Protein AF-A0A7J4J3K5-F1 (afdb_monomer_lite)

pLDDT: mean 77.43, std 16.3, range [29.08, 97.06]

Secondary structure (DSSP, 8-state):
-------PEEEEEEEE---TT-TT-EEEEEEEE-SSEEEEEEEEE-SS-EEEEEEEEEEETTTEEEEEEEEEETTEEEEEEEEEEE--TTSSEEEEEEEEEGGGTEEEEEEEEETT----HHHHHHHHHHHT-SS---TT--SSSTTTGGGG-SSEEEEEEEEE-SSEEEEEEEEEE-GGGSSEEEEEEEEEEEETTT-----EEEEEEEEE-TTSSEEEEEEEEEETTT--EEEEEEEEE----

Structure (mmCIF, N/CA/C/O backbone):
data_AF-A0A7J4J3K5-F1
#
_entry.id   AF-A0A7J4J3K5-F1
#
loop_
_atom_site.group_PDB
_atom_site.id
_atom_site.type_symbol
_atom_site.label_atom_id
_atom_site.label_alt_id
_atom_site.label_comp_id
_atom_site.label_asym_id
_atom_site.label_entity_id
_atom_site.label_seq_id
_atom_site.pdbx_PDB_ins_code
_atom_site.Cartn_x
_atom_site.Cartn_y
_atom_site.Cartn_z
_atom_site.occupancy
_atom_site.B_iso_or_equiv
_atom_site.auth_seq_id
_atom_site.auth_comp_id
_atom_site.auth_asym_id
_atom_site.auth_atom_id
_atom_site.pdbx_PDB_model_num
ATOM 1 N N . MET A 1 1 ? -8.394 -40.129 -6.971 1.00 42.75 1 MET A N 1
ATOM 2 C CA . MET A 1 1 ? -7.381 -39.218 -7.547 1.00 42.75 1 MET A CA 1
ATOM 3 C C . MET A 1 1 ? -8.152 -38.058 -8.153 1.00 42.75 1 MET A C 1
ATOM 5 O O . MET A 1 1 ? -9.118 -38.343 -8.847 1.00 42.75 1 MET A O 1
ATOM 9 N N . MET A 1 2 ? -7.836 -36.806 -7.817 1.00 41.97 2 MET A N 1
ATOM 10 C CA . MET A 1 2 ? -8.539 -35.639 -8.365 1.00 41.97 2 MET A CA 1
ATOM 11 C C . MET A 1 2 ? -7.637 -34.986 -9.408 1.00 41.97 2 MET A C 1
ATOM 13 O O . MET A 1 2 ? -6.530 -34.569 -9.077 1.00 41.97 2 MET A O 1
ATOM 17 N N . GLU A 1 3 ? -8.088 -34.951 -10.656 1.00 39.75 3 GLU A N 1
ATOM 18 C CA . GLU A 1 3 ? -7.329 -34.374 -11.762 1.00 39.75 3 GLU A CA 1
ATOM 19 C C . GLU A 1 3 ? -7.544 -32.857 -11.802 1.00 39.75 3 GLU A C 1
ATOM 21 O O . GLU A 1 3 ? -8.664 -32.370 -11.965 1.00 39.75 3 GLU A O 1
ATOM 26 N N . LEU A 1 4 ? -6.467 -32.100 -11.597 1.00 55.50 4 LEU A N 1
ATOM 27 C CA . LEU A 1 4 ? -6.495 -30.642 -11.592 1.00 55.50 4 LEU A CA 1
ATOM 28 C C . LEU A 1 4 ? -6.353 -30.119 -13.027 1.00 55.50 4 LEU A C 1
ATOM 30 O O . LEU A 1 4 ? -5.253 -29.801 -13.479 1.00 55.50 4 LEU A O 1
ATOM 34 N N . VAL A 1 5 ? -7.472 -30.022 -13.743 1.00 59.16 5 VAL A N 1
ATOM 35 C CA . VAL A 1 5 ? -7.498 -29.435 -15.090 1.00 59.16 5 VAL A CA 1
ATOM 36 C C . VAL A 1 5 ? -7.277 -27.922 -14.995 1.00 59.16 5 VAL A C 1
ATOM 38 O O . VAL A 1 5 ? -8.162 -27.166 -14.591 1.00 59.16 5 VAL A O 1
ATOM 41 N N . LEU A 1 6 ? -6.077 -27.474 -15.365 1.00 72.44 6 LEU A N 1
ATOM 42 C CA . LEU A 1 6 ? -5.736 -26.058 -15.465 1.00 72.44 6 LEU A CA 1
ATOM 43 C C . LEU A 1 6 ? -6.061 -25.544 -16.870 1.00 72.44 6 LEU A C 1
ATOM 45 O O . LEU A 1 6 ? -5.386 -25.900 -17.830 1.00 72.44 6 LEU A O 1
ATOM 49 N N . ASN A 1 7 ? -7.048 -24.652 -16.969 1.00 81.88 7 ASN A N 1
ATOM 50 C CA . ASN A 1 7 ? -7.378 -23.922 -18.195 1.00 81.88 7 ASN A CA 1
ATOM 51 C C . ASN A 1 7 ? -6.775 -22.502 -18.126 1.00 81.88 7 ASN A C 1
ATOM 53 O O . ASN A 1 7 ? -7.387 -21.623 -17.513 1.00 81.88 7 ASN A O 1
ATOM 57 N N . PRO A 1 8 ? -5.569 -22.254 -18.675 1.00 86.56 8 PRO A N 1
ATOM 58 C CA . PRO A 1 8 ? -4.976 -20.923 -18.710 1.00 86.56 8 PRO A CA 1
ATOM 59 C C . PRO A 1 8 ? -5.608 -20.040 -19.788 1.00 86.56 8 PRO A C 1
ATOM 61 O O . PRO A 1 8 ? -5.681 -20.408 -20.958 1.00 86.56 8 PRO A O 1
ATOM 64 N N . GLN A 1 9 ? -5.997 -18.833 -19.390 1.00 88.69 9 GLN A N 1
ATOM 65 C CA . GLN A 1 9 ? -6.336 -17.744 -20.292 1.00 88.69 9 GLN A CA 1
ATOM 66 C C . GLN A 1 9 ? -5.093 -16.879 -20.524 1.00 88.69 9 GLN A C 1
ATOM 68 O O . GLN A 1 9 ? -4.517 -16.353 -19.568 1.00 88.69 9 GLN A O 1
ATOM 73 N N . LEU A 1 10 ? -4.713 -16.710 -21.792 1.00 89.44 10 LEU A N 1
ATOM 74 C CA . LEU A 1 10 ? -3.782 -15.675 -22.234 1.00 89.44 10 LEU A CA 1
ATOM 75 C C . LEU A 1 10 ? -4.581 -14.443 -22.676 1.00 89.44 10 LEU A C 1
ATOM 77 O O . LEU A 1 10 ? -5.478 -14.550 -23.511 1.00 89.44 10 LEU A O 1
ATOM 81 N N . THR A 1 11 ? -4.223 -13.279 -22.147 1.00 85.00 11 THR A N 1
ATOM 82 C CA . THR A 1 11 ? -4.739 -11.973 -22.563 1.00 85.00 11 THR A CA 1
ATOM 83 C C . THR A 1 11 ? -3.562 -11.117 -23.005 1.00 85.00 11 THR A C 1
ATOM 85 O O . THR A 1 11 ? -2.650 -10.877 -22.217 1.00 85.00 11 THR A O 1
ATOM 88 N N . LEU A 1 12 ? -3.586 -10.638 -24.247 1.00 82.88 12 LEU A N 1
ATOM 89 C CA . LEU A 1 12 ? -2.630 -9.650 -24.750 1.00 82.88 12 LEU A CA 1
ATOM 90 C C . LEU A 1 12 ? -3.230 -8.244 -24.620 1.00 82.88 12 LEU A C 1
ATOM 92 O O . LEU A 1 12 ? -4.447 -8.074 -24.720 1.00 82.88 12 LEU A O 1
ATOM 96 N N . ARG A 1 13 ? -2.382 -7.245 -24.379 1.00 81.81 13 ARG A N 1
ATOM 97 C CA . ARG A 1 13 ? -2.756 -5.833 -24.233 1.00 81.81 13 ARG A CA 1
ATOM 98 C C . ARG A 1 13 ? -1.811 -4.956 -25.047 1.00 81.81 13 ARG A C 1
ATOM 100 O O . ARG A 1 13 ? -0.619 -5.237 -25.106 1.00 81.81 13 ARG A O 1
ATOM 107 N N . ALA A 1 14 ? -2.332 -3.873 -25.607 1.00 80.62 14 ALA A N 1
ATOM 108 C CA . ALA A 1 14 ? -1.540 -2.761 -26.118 1.00 80.62 14 ALA A CA 1
ATOM 109 C C . ALA A 1 14 ? -2.388 -1.482 -26.113 1.00 80.62 14 ALA A C 1
ATOM 111 O O . ALA A 1 14 ? -3.621 -1.564 -26.107 1.00 80.62 14 ALA A O 1
ATOM 112 N N . GLY A 1 15 ? -1.743 -0.320 -26.142 1.00 74.75 15 GLY A N 1
ATOM 113 C CA . GLY A 1 15 ? -2.413 0.974 -26.242 1.00 74.75 15 GLY A CA 1
ATOM 114 C C . GLY A 1 15 ? -1.433 2.136 -26.375 1.00 74.75 15 GLY A C 1
ATOM 115 O O . GLY A 1 15 ? -0.221 1.940 -26.338 1.00 74.75 15 GLY A O 1
ATOM 116 N N . LEU A 1 16 ? -1.976 3.341 -26.530 1.00 73.19 16 LEU A N 1
ATOM 117 C CA . LEU A 1 16 ? -1.233 4.603 -26.575 1.00 73.19 16 LEU A CA 1
ATOM 118 C C . LEU A 1 16 ? -1.589 5.442 -25.341 1.00 73.19 16 LEU A C 1
ATOM 120 O O . LEU A 1 16 ? -2.710 5.340 -24.838 1.00 73.19 16 LEU A O 1
ATOM 124 N N . THR A 1 17 ? -0.639 6.232 -24.845 1.00 63.16 17 THR A N 1
ATOM 125 C CA . THR A 1 17 ? -0.724 6.935 -23.547 1.00 63.16 17 THR A CA 1
ATOM 126 C C . THR A 1 17 ? -0.222 8.379 -23.627 1.00 63.16 17 THR A C 1
ATOM 128 O O . THR A 1 17 ? 0.438 8.853 -22.710 1.00 63.16 17 THR A O 1
ATOM 131 N N . GLY A 1 18 ? -0.520 9.069 -24.730 1.00 54.69 18 GLY A N 1
ATOM 132 C CA . GLY A 1 18 ? -0.230 10.495 -24.905 1.00 54.69 18 GLY A CA 1
ATOM 133 C C . GLY A 1 18 ? -1.455 11.375 -24.653 1.00 54.69 18 GLY A C 1
ATOM 134 O O . GLY A 1 18 ? -2.584 10.981 -24.963 1.00 54.69 18 GLY A O 1
ATOM 135 N N . ASP A 1 19 ? -1.218 12.580 -24.134 1.00 51.66 19 ASP A N 1
ATOM 136 C CA . ASP A 1 19 ? -2.112 13.716 -24.384 1.00 51.66 19 ASP A CA 1
ATOM 137 C C . ASP A 1 19 ? -1.887 14.224 -25.828 1.00 51.66 19 ASP A C 1
ATOM 139 O O . ASP A 1 19 ? -0.953 13.781 -26.499 1.00 51.66 19 ASP A O 1
ATOM 143 N N . GLN A 1 20 ? -2.747 15.102 -26.357 1.00 48.56 20 GLN A N 1
ATOM 144 C CA . GLN A 1 20 ? -2.867 15.288 -27.822 1.00 48.56 20 GLN A CA 1
ATOM 145 C C . GLN A 1 20 ? -1.607 15.769 -28.575 1.00 48.56 20 GLN A C 1
ATOM 147 O O . GLN A 1 20 ? -1.546 15.585 -29.794 1.00 48.56 20 GLN A O 1
ATOM 152 N N . ASP A 1 21 ? -0.618 16.341 -27.887 1.00 55.22 21 ASP A N 1
ATOM 153 C CA . ASP A 1 21 ? 0.581 16.922 -28.504 1.00 55.22 21 ASP A CA 1
ATOM 154 C C . ASP A 1 21 ? 1.805 15.975 -28.563 1.00 55.22 21 ASP A C 1
ATOM 156 O O . ASP A 1 21 ? 2.665 16.176 -29.422 1.00 55.22 21 ASP A O 1
ATOM 160 N N . ASP A 1 22 ? 1.879 14.912 -27.742 1.00 52.03 22 ASP A N 1
ATOM 161 C CA . ASP A 1 22 ? 3.043 14.001 -27.674 1.00 52.03 22 ASP A CA 1
ATOM 162 C C . ASP A 1 22 ? 2.740 12.596 -28.236 1.00 52.03 22 ASP A C 1
ATOM 164 O O . ASP A 1 22 ? 2.062 11.761 -27.633 1.00 52.03 22 ASP A O 1
ATOM 168 N N . GLN A 1 23 ? 3.256 12.317 -29.439 1.00 53.16 23 GLN A N 1
ATOM 169 C CA . GLN A 1 23 ? 2.828 11.179 -30.275 1.00 53.16 23 GLN A CA 1
ATOM 170 C C . GLN A 1 23 ? 3.632 9.874 -30.079 1.00 53.16 23 GLN A C 1
ATOM 172 O O . GLN A 1 23 ? 3.478 8.936 -30.863 1.00 53.16 23 GLN A O 1
ATOM 177 N N . SER A 1 24 ? 4.503 9.793 -29.068 1.00 63.72 24 SER A N 1
ATOM 178 C CA . SER A 1 24 ? 5.475 8.696 -28.865 1.00 63.72 24 SER A CA 1
ATOM 179 C C . SER A 1 24 ? 5.208 7.812 -27.632 1.00 63.72 24 SER A C 1
ATOM 181 O O . SER A 1 24 ? 6.028 6.949 -27.301 1.00 63.72 24 SER A O 1
ATOM 183 N N . ALA A 1 25 ? 4.066 8.000 -26.965 1.00 71.81 25 ALA A N 1
ATOM 184 C CA . ALA A 1 25 ? 3.710 7.316 -25.722 1.00 71.81 25 ALA A CA 1
ATOM 185 C C . ALA A 1 25 ? 2.768 6.111 -25.934 1.00 71.81 25 ALA A C 1
ATOM 187 O O . ALA A 1 25 ? 1.739 6.215 -26.611 1.00 71.81 25 ALA A O 1
ATOM 188 N N . GLY A 1 26 ? 3.062 4.970 -25.307 1.00 73.75 26 GLY A N 1
ATOM 189 C CA . GLY A 1 26 ? 2.214 3.775 -25.351 1.00 73.75 26 GLY A CA 1
ATOM 190 C C . GLY A 1 26 ? 2.739 2.584 -24.551 1.00 73.75 26 GLY A C 1
ATOM 191 O O . GLY A 1 26 ? 3.776 2.657 -23.900 1.00 73.75 26 GLY A O 1
ATOM 192 N N . PHE A 1 27 ? 2.014 1.464 -24.595 1.00 82.88 27 PHE A N 1
ATOM 193 C CA . PHE A 1 27 ? 2.350 0.240 -23.858 1.00 82.88 27 PHE A CA 1
ATOM 194 C C . PHE A 1 27 ? 1.990 -1.043 -24.618 1.00 82.88 27 PHE A C 1
ATOM 196 O O . PHE A 1 27 ? 1.092 -1.055 -25.465 1.00 82.88 27 PHE A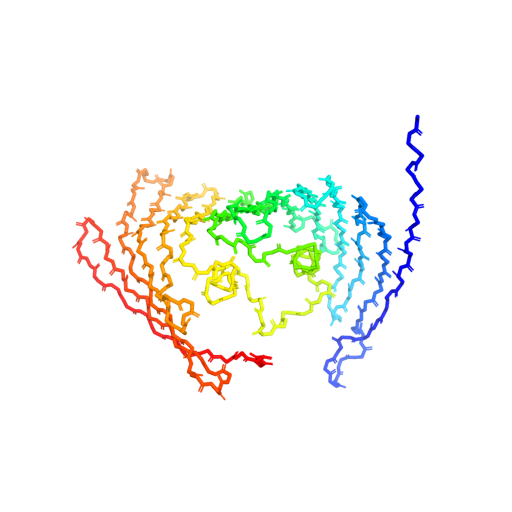 O 1
ATOM 203 N N . ALA A 1 28 ? 2.654 -2.144 -24.262 1.00 84.06 28 ALA A N 1
ATOM 204 C CA . ALA A 1 28 ? 2.368 -3.500 -24.730 1.00 84.06 28 ALA A CA 1
ATOM 205 C C . ALA A 1 28 ? 2.547 -4.516 -23.587 1.00 84.06 28 ALA A C 1
ATOM 207 O O . ALA A 1 28 ? 3.473 -4.396 -22.790 1.00 84.06 28 ALA A O 1
ATOM 208 N N . GLY A 1 29 ? 1.672 -5.523 -23.501 1.00 85.75 29 GLY A N 1
ATOM 209 C CA . GLY A 1 29 ? 1.606 -6.428 -22.350 1.00 85.75 29 GLY A CA 1
ATOM 210 C C . GLY A 1 29 ? 0.966 -7.785 -22.593 1.00 85.75 29 GLY A C 1
ATOM 211 O O . GLY A 1 29 ? 0.231 -7.999 -23.560 1.00 85.75 29 GLY A O 1
ATOM 212 N N . ALA A 1 30 ? 1.208 -8.695 -21.654 1.00 84.94 30 ALA A N 1
ATOM 213 C CA . ALA A 1 30 ? 0.642 -10.034 -21.631 1.00 84.94 30 ALA A CA 1
ATOM 214 C C . ALA A 1 30 ? 0.305 -10.477 -20.199 1.00 84.94 30 ALA A C 1
ATOM 216 O O . ALA A 1 30 ? 1.073 -10.281 -19.259 1.00 84.94 30 ALA A O 1
ATOM 217 N N . ARG A 1 31 ? -0.841 -11.146 -20.058 1.00 86.50 31 ARG A N 1
ATOM 218 C CA . ARG A 1 31 ? -1.286 -11.810 -18.832 1.00 86.50 31 ARG A CA 1
ATOM 219 C C . ARG A 1 31 ? -1.604 -13.265 -19.119 1.00 86.50 31 ARG A C 1
ATOM 221 O O . ARG A 1 31 ? -2.458 -13.542 -19.957 1.00 86.50 31 ARG A O 1
ATOM 228 N N . LEU A 1 32 ? -0.997 -14.177 -18.373 1.00 89.00 32 LEU A N 1
ATOM 229 C CA . LEU A 1 32 ? -1.342 -15.594 -18.348 1.00 89.00 32 LEU A CA 1
ATOM 230 C C . LEU A 1 32 ? -1.951 -15.927 -16.983 1.00 89.00 32 LEU A C 1
ATOM 232 O O . LEU A 1 32 ? -1.266 -15.858 -15.965 1.00 89.00 32 LEU A O 1
ATOM 236 N N . SER A 1 33 ? -3.232 -16.295 -16.932 1.00 88.75 33 SER A N 1
ATOM 237 C CA . SER A 1 33 ? -3.892 -16.6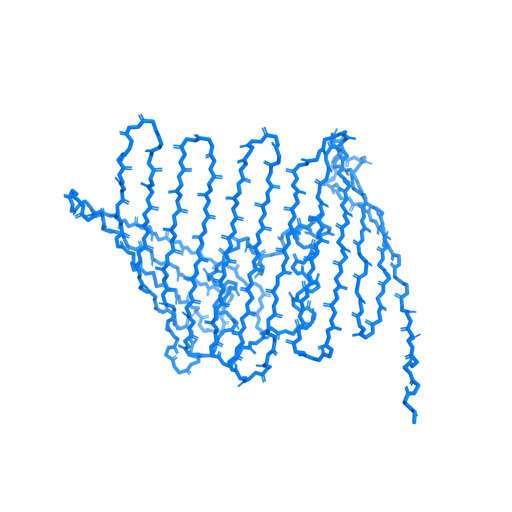19 -15.659 1.00 88.75 33 SER A CA 1
ATOM 238 C C . SER A 1 33 ? -4.855 -17.800 -15.748 1.00 88.75 33 SER A C 1
ATOM 240 O O . SER A 1 33 ? -5.594 -17.936 -16.718 1.00 88.75 33 SER A O 1
ATOM 242 N N . ASN A 1 34 ? -4.875 -18.628 -14.704 1.00 87.56 34 ASN A N 1
ATOM 243 C CA . ASN A 1 34 ? -5.859 -19.691 -14.466 1.00 87.56 34 ASN A CA 1
ATOM 244 C C . ASN A 1 34 ? -6.379 -19.600 -13.019 1.00 87.56 34 ASN A C 1
ATOM 246 O O . ASN A 1 34 ? -6.049 -18.654 -12.306 1.00 87.56 34 ASN A O 1
ATOM 250 N N . SER A 1 35 ? -7.157 -20.578 -12.551 1.00 83.31 35 SER A N 1
ATOM 251 C CA . SER A 1 35 ? -7.705 -20.615 -11.183 1.00 83.31 35 SER A CA 1
ATOM 252 C C . SER A 1 35 ? -6.664 -20.520 -10.055 1.00 83.31 35 SER A C 1
ATOM 254 O O . SER A 1 35 ? -6.994 -19.968 -9.009 1.00 83.31 35 SER A O 1
ATOM 256 N N . LEU A 1 36 ? -5.422 -20.975 -10.263 1.00 87.56 36 LEU A N 1
ATOM 257 C CA . LEU A 1 36 ? -4.363 -20.988 -9.244 1.00 87.56 36 LEU A CA 1
ATOM 258 C C . LEU A 1 36 ? -3.277 -19.921 -9.418 1.00 87.56 36 LEU A C 1
ATOM 260 O O . LEU A 1 36 ? -2.600 -19.619 -8.444 1.00 87.56 36 LEU A O 1
ATOM 264 N N . PHE A 1 37 ? -3.068 -19.343 -10.604 1.00 88.88 37 PHE A N 1
ATOM 265 C CA . PHE A 1 37 ? -2.029 -18.319 -10.778 1.00 88.88 37 PHE A CA 1
ATOM 266 C C . PHE A 1 37 ? -2.421 -17.168 -11.706 1.00 88.88 37 PHE A C 1
ATOM 268 O O . PHE A 1 37 ? -3.306 -17.297 -12.558 1.00 88.88 37 PHE A O 1
ATOM 275 N N . THR A 1 38 ? -1.717 -16.050 -11.537 1.00 88.00 38 THR A N 1
ATOM 276 C CA . THR A 1 38 ? -1.620 -14.933 -12.482 1.00 88.00 38 THR A CA 1
ATOM 277 C C . THR A 1 38 ? -0.135 -14.666 -12.724 1.00 88.00 38 THR A C 1
ATOM 279 O O . THR A 1 38 ? 0.599 -14.451 -11.769 1.00 88.00 38 THR A O 1
ATOM 282 N N . ILE A 1 39 ? 0.309 -14.638 -13.975 1.00 88.06 39 ILE A N 1
ATOM 283 C CA . ILE A 1 39 ? 1.538 -13.951 -14.385 1.00 88.06 39 ILE A CA 1
ATOM 284 C C . ILE A 1 39 ? 1.076 -12.781 -15.249 1.00 88.06 39 ILE A C 1
ATOM 286 O O . ILE A 1 39 ? 0.310 -12.986 -16.191 1.00 88.06 39 ILE A O 1
ATOM 290 N N . ASP A 1 40 ? 1.472 -11.564 -14.901 1.00 85.81 40 ASP A N 1
ATOM 291 C CA . ASP A 1 40 ? 1.015 -10.324 -15.533 1.00 85.81 40 ASP A CA 1
ATOM 292 C C . ASP A 1 40 ? 2.218 -9.407 -15.767 1.00 85.81 40 ASP A C 1
ATOM 294 O O . ASP A 1 40 ? 3.011 -9.203 -14.850 1.00 85.81 40 ASP A O 1
ATOM 298 N N . GLY A 1 41 ? 2.377 -8.854 -16.968 1.00 84.69 41 GLY A N 1
ATOM 299 C CA . GLY A 1 41 ? 3.470 -7.927 -17.245 1.00 84.69 41 GLY A CA 1
ATOM 300 C C . GLY A 1 41 ? 3.278 -7.104 -18.511 1.00 84.69 41 GLY A C 1
ATOM 301 O O . GLY A 1 41 ? 2.586 -7.514 -19.447 1.00 84.69 41 GLY A O 1
ATOM 302 N N . ASP A 1 42 ? 3.904 -5.934 -18.529 1.00 83.56 42 ASP A N 1
ATOM 303 C CA . ASP A 1 42 ? 3.942 -5.017 -19.663 1.00 83.56 42 ASP A CA 1
ATOM 304 C C . ASP A 1 42 ? 5.219 -4.177 -19.669 1.00 83.56 42 ASP A C 1
ATOM 306 O O . ASP A 1 42 ? 6.009 -4.159 -18.723 1.00 83.56 42 ASP A O 1
ATOM 310 N N . ILE A 1 43 ? 5.409 -3.522 -20.807 1.00 83.31 43 ILE A N 1
ATOM 311 C CA . ILE A 1 43 ? 6.398 -2.487 -21.051 1.00 83.31 43 ILE A CA 1
ATOM 312 C C . ILE A 1 43 ? 5.621 -1.265 -21.544 1.00 83.31 43 ILE A C 1
ATOM 314 O O . ILE A 1 43 ? 4.751 -1.392 -22.412 1.00 83.31 43 ILE A O 1
ATOM 318 N N . SER A 1 44 ? 5.924 -0.096 -20.993 1.00 81.44 44 SER A N 1
ATOM 319 C CA . SER A 1 44 ? 5.372 1.195 -21.398 1.00 81.44 44 SER A CA 1
ATOM 320 C C . SER A 1 44 ? 6.481 2.198 -21.710 1.00 81.44 44 SER A C 1
ATOM 322 O O . SER A 1 44 ? 7.635 2.021 -21.326 1.00 81.44 44 SER A O 1
ATOM 324 N N . HIS A 1 45 ? 6.125 3.235 -22.454 1.00 79.06 45 HIS A N 1
ATOM 325 C CA . HIS A 1 45 ? 6.961 4.382 -22.770 1.00 79.06 45 HIS A CA 1
ATOM 326 C C . HIS A 1 45 ? 6.066 5.620 -22.714 1.00 79.06 45 HIS A C 1
ATOM 328 O O . HIS A 1 45 ? 4.991 5.608 -23.317 1.00 79.06 45 HIS A O 1
ATOM 334 N N . ASP A 1 46 ? 6.465 6.662 -21.991 1.00 73.00 46 ASP A N 1
ATOM 335 C CA . ASP A 1 46 ? 5.658 7.887 -21.838 1.00 73.00 46 ASP A CA 1
ATOM 336 C C . ASP A 1 46 ? 6.039 9.008 -22.820 1.00 73.00 46 ASP A C 1
ATOM 338 O O . ASP A 1 46 ? 5.364 10.030 -22.885 1.00 73.00 46 ASP A O 1
ATOM 342 N N . GLY A 1 47 ? 7.081 8.782 -23.622 1.00 69.94 47 GLY A N 1
ATOM 343 C CA . GLY A 1 47 ? 7.656 9.752 -24.552 1.00 69.94 47 GLY A CA 1
ATOM 344 C C . GLY A 1 47 ? 9.076 10.173 -24.169 1.00 69.94 47 GLY A C 1
ATOM 345 O O . GLY A 1 47 ? 9.855 10.504 -25.065 1.00 69.94 47 GLY A O 1
ATOM 346 N N . ALA A 1 48 ? 9.432 10.073 -22.883 1.00 72.44 48 ALA A N 1
ATOM 347 C CA . ALA A 1 48 ? 10.760 10.372 -22.349 1.00 72.44 48 ALA A CA 1
ATOM 348 C C . ALA A 1 48 ? 11.454 9.132 -21.756 1.00 72.44 48 ALA A C 1
ATOM 350 O O . ALA A 1 48 ? 12.632 8.907 -22.039 1.00 72.44 48 ALA A O 1
ATOM 351 N N . GLU A 1 49 ? 10.735 8.324 -20.971 1.00 74.56 49 GLU A N 1
ATOM 352 C CA . GLU A 1 49 ? 11.273 7.158 -20.264 1.00 74.56 49 GLU A CA 1
ATOM 353 C C . GLU A 1 49 ? 10.543 5.861 -20.642 1.00 74.56 49 GLU A C 1
ATOM 355 O O . GLU A 1 49 ? 9.338 5.824 -20.907 1.00 74.56 49 GLU A O 1
ATOM 360 N N . GLY A 1 50 ? 11.294 4.756 -20.653 1.00 77.31 50 GLY A N 1
ATOM 361 C CA . GLY A 1 50 ? 10.760 3.404 -20.813 1.00 77.31 50 GLY A CA 1
ATOM 362 C C . GLY A 1 50 ? 10.622 2.704 -19.463 1.00 77.31 50 GLY A C 1
ATOM 363 O O . GLY A 1 50 ? 11.587 2.638 -18.704 1.00 77.31 50 GLY A O 1
ATOM 364 N N . ARG A 1 51 ? 9.454 2.129 -19.171 1.00 81.94 51 ARG A N 1
ATOM 365 C CA . ARG A 1 51 ? 9.184 1.373 -17.937 1.00 81.94 51 ARG A CA 1
ATOM 366 C C . ARG A 1 51 ? 8.827 -0.069 -18.273 1.00 81.94 51 ARG A C 1
ATOM 368 O O . ARG A 1 51 ? 8.098 -0.321 -19.229 1.00 81.94 51 ARG A O 1
ATOM 375 N N . ALA A 1 52 ? 9.321 -1.023 -17.495 1.00 83.62 52 ALA A N 1
ATOM 376 C CA . ALA A 1 52 ? 9.037 -2.444 -17.671 1.00 83.62 52 ALA A CA 1
ATOM 377 C C . ALA A 1 52 ? 8.674 -3.077 -16.331 1.00 83.62 52 ALA A C 1
ATOM 379 O O . ALA A 1 52 ? 9.321 -2.823 -15.316 1.00 83.62 52 ALA A O 1
ATOM 380 N N . ASN A 1 53 ? 7.641 -3.913 -16.311 1.00 85.75 53 ASN A N 1
ATOM 381 C CA . ASN A 1 53 ? 7.093 -4.408 -15.058 1.00 85.75 53 ASN A CA 1
ATOM 382 C C . ASN A 1 53 ? 6.471 -5.799 -15.183 1.00 85.75 53 ASN A C 1
ATOM 384 O O . ASN A 1 53 ? 5.789 -6.121 -16.157 1.00 85.75 53 ASN A O 1
ATOM 388 N N . ALA A 1 54 ? 6.659 -6.617 -14.151 1.00 85.31 54 ALA A N 1
ATOM 389 C CA . ALA A 1 54 ? 6.144 -7.980 -14.101 1.00 85.31 54 ALA A CA 1
ATOM 390 C C . ALA A 1 54 ? 5.717 -8.350 -12.679 1.00 85.31 54 ALA A C 1
ATOM 392 O O . ALA A 1 54 ? 6.421 -8.043 -11.722 1.00 85.31 54 ALA A O 1
ATOM 393 N N . PHE A 1 55 ? 4.595 -9.057 -12.557 1.00 87.88 55 PHE A N 1
ATOM 394 C CA . PHE A 1 55 ? 4.070 -9.635 -11.324 1.00 87.88 55 PHE A CA 1
ATOM 395 C C . PHE A 1 55 ? 3.723 -11.112 -11.534 1.00 87.88 55 PHE A C 1
ATOM 397 O O . PHE A 1 55 ? 3.109 -11.496 -12.530 1.00 87.88 55 PHE A O 1
ATOM 404 N N . SER A 1 56 ? 4.097 -11.946 -10.568 1.00 88.75 56 SER A N 1
ATOM 405 C CA . SER A 1 56 ? 3.742 -13.364 -10.488 1.00 88.75 56 SER A CA 1
ATOM 406 C C . SER A 1 56 ? 2.992 -13.625 -9.187 1.00 88.75 56 SER A C 1
ATOM 408 O O . SER A 1 56 ? 3.488 -13.325 -8.102 1.00 88.75 56 SER A O 1
ATOM 410 N N . SER A 1 57 ? 1.796 -14.195 -9.296 1.00 90.31 57 SER A N 1
ATOM 411 C CA . SER A 1 57 ? 0.852 -14.377 -8.196 1.00 90.31 57 SER A CA 1
ATOM 412 C C . SER A 1 57 ? 0.308 -15.798 -8.127 1.00 90.31 57 SER A C 1
ATOM 414 O O . SER A 1 57 ? -0.047 -16.396 -9.144 1.00 90.31 57 SER A O 1
ATOM 416 N N . LEU A 1 58 ? 0.171 -16.303 -6.905 1.00 90.75 58 LEU A N 1
ATOM 417 C CA . LEU A 1 58 ? -0.324 -17.626 -6.559 1.00 90.75 58 LEU A CA 1
ATOM 418 C C . LEU A 1 58 ? -1.581 -17.504 -5.687 1.00 90.75 58 LEU A C 1
ATOM 420 O O . LEU A 1 58 ? -1.613 -16.752 -4.712 1.00 90.75 58 LEU A O 1
ATOM 424 N N . PHE A 1 59 ? -2.591 -18.297 -6.024 1.00 87.06 59 PHE A N 1
ATOM 425 C CA . PHE A 1 59 ? -3.853 -18.457 -5.315 1.00 87.06 59 PHE A CA 1
ATOM 426 C C . PHE A 1 59 ? -3.977 -19.913 -4.859 1.00 87.06 59 PHE A C 1
ATOM 428 O O . PHE A 1 59 ? -4.044 -20.823 -5.686 1.00 87.06 59 PHE A O 1
ATOM 435 N N . LEU A 1 60 ? -4.005 -20.155 -3.547 1.00 84.38 60 LEU A N 1
ATOM 436 C CA . LEU A 1 60 ? -4.199 -21.497 -2.986 1.00 84.38 60 LEU A CA 1
ATOM 437 C C . LEU A 1 60 ? -5.650 -21.633 -2.515 1.00 84.38 60 LEU A C 1
ATOM 439 O O . LEU A 1 60 ? -5.999 -21.323 -1.371 1.00 84.38 60 LEU A O 1
ATOM 443 N N . GLY A 1 61 ? -6.498 -22.046 -3.461 1.00 78.44 61 GLY A N 1
ATOM 444 C CA . GLY A 1 61 ? -7.954 -21.970 -3.337 1.00 78.44 61 GLY A CA 1
ATOM 445 C C . GLY A 1 61 ? -8.438 -20.529 -3.148 1.00 78.44 61 GLY A C 1
ATOM 446 O O . GLY A 1 61 ? -7.716 -19.568 -3.408 1.00 78.44 61 GLY A O 1
ATOM 447 N N . ASP A 1 62 ? -9.646 -20.371 -2.616 1.00 73.62 62 ASP A N 1
ATOM 448 C CA . ASP A 1 62 ? -10.275 -19.054 -2.422 1.00 73.62 62 ASP A CA 1
ATOM 449 C C . ASP A 1 62 ? -9.736 -18.284 -1.197 1.00 73.62 62 ASP A C 1
ATOM 451 O O . ASP A 1 62 ? -10.325 -17.283 -0.785 1.00 73.62 62 ASP A O 1
ATOM 455 N N . ARG A 1 63 ? -8.660 -18.773 -0.555 1.00 82.12 63 ARG A N 1
ATOM 456 C CA . ARG A 1 63 ? -8.262 -18.353 0.802 1.00 82.12 63 ARG A CA 1
ATOM 457 C C . ARG A 1 63 ? -6.866 -17.780 0.960 1.00 82.12 63 ARG A C 1
ATOM 459 O O . ARG A 1 63 ? -6.676 -16.973 1.862 1.00 82.12 63 ARG A O 1
ATOM 466 N N . PHE A 1 64 ? -5.892 -18.161 0.145 1.00 88.62 64 PHE A N 1
ATOM 467 C CA . PHE A 1 64 ? -4.538 -17.621 0.277 1.00 88.62 64 PHE A CA 1
ATOM 468 C C . PHE A 1 64 ? -4.054 -17.033 -1.033 1.00 88.62 64 PHE A C 1
ATOM 470 O O . PHE A 1 64 ? -4.266 -17.604 -2.101 1.00 88.62 64 PHE A O 1
ATOM 477 N N . TYR A 1 65 ? -3.398 -15.889 -0.906 1.00 88.12 65 TYR A N 1
ATOM 478 C CA . TYR A 1 65 ? -2.820 -15.113 -1.981 1.00 88.12 65 TYR A CA 1
ATOM 479 C C . TYR A 1 65 ? -1.370 -14.792 -1.640 1.00 88.12 65 TYR A C 1
ATOM 481 O O . TYR A 1 65 ? -1.085 -14.309 -0.544 1.00 88.12 65 TYR A O 1
ATOM 489 N N . ALA A 1 66 ? -0.471 -15.012 -2.586 1.00 90.69 66 ALA A N 1
ATOM 490 C CA . ALA A 1 66 ? 0.874 -14.461 -2.558 1.00 90.69 66 ALA A CA 1
ATOM 491 C C . ALA A 1 66 ? 1.167 -13.854 -3.929 1.00 90.69 66 ALA A C 1
ATOM 493 O O . ALA A 1 66 ? 0.757 -14.409 -4.946 1.00 90.69 66 ALA A O 1
ATOM 494 N N . SER A 1 67 ? 1.872 -12.732 -3.973 1.00 89.94 67 SER A N 1
ATOM 495 C CA . SER A 1 67 ? 2.317 -12.113 -5.219 1.00 89.94 67 SER A CA 1
ATOM 496 C C . SER A 1 67 ? 3.667 -11.453 -5.012 1.00 89.94 67 SER A C 1
ATOM 498 O O . SER A 1 67 ? 3.938 -10.924 -3.937 1.00 89.94 67 SER A O 1
ATOM 500 N N . VAL A 1 68 ? 4.505 -11.473 -6.037 1.00 90.88 68 VAL A N 1
ATOM 501 C CA . VAL A 1 68 ? 5.748 -10.706 -6.086 1.00 90.88 68 VAL A CA 1
ATOM 502 C C . VAL A 1 68 ? 5.926 -10.155 -7.489 1.00 90.88 68 VAL A C 1
ATOM 504 O O . VAL A 1 68 ? 5.613 -10.825 -8.473 1.00 90.88 68 VAL A O 1
ATOM 507 N N . GLY A 1 69 ? 6.416 -8.930 -7.578 1.00 88.50 69 GLY A N 1
ATOM 508 C CA . GLY A 1 69 ? 6.720 -8.284 -8.837 1.00 88.50 69 GLY A CA 1
ATOM 509 C C . GLY A 1 69 ? 7.708 -7.147 -8.679 1.00 88.50 69 GLY A C 1
ATOM 510 O O . GLY A 1 69 ? 8.156 -6.836 -7.574 1.00 88.50 69 GLY A O 1
ATOM 511 N N . SER A 1 70 ? 8.049 -6.536 -9.802 1.00 87.00 70 SER A N 1
ATOM 512 C CA . SER A 1 70 ? 8.992 -5.428 -9.877 1.00 87.00 70 SER A CA 1
ATOM 513 C C . SER A 1 70 ? 8.590 -4.428 -10.951 1.00 87.00 70 SER A C 1
ATOM 515 O O . SER A 1 70 ? 7.949 -4.797 -11.940 1.00 87.00 70 SER A O 1
ATOM 517 N N . VAL A 1 71 ? 9.034 -3.187 -10.768 1.00 84.12 71 VAL A N 1
ATOM 518 C CA . VAL A 1 71 ? 9.053 -2.143 -11.798 1.00 84.12 71 VAL A CA 1
ATOM 519 C C . VAL A 1 71 ? 10.503 -1.752 -12.044 1.00 84.12 71 VAL A C 1
ATOM 521 O O . VAL A 1 71 ? 11.301 -1.669 -11.109 1.00 84.12 71 VAL A O 1
ATOM 524 N N . LEU A 1 72 ? 10.835 -1.576 -13.316 1.00 84.44 72 LEU A N 1
ATOM 525 C CA . LEU A 1 72 ? 12.137 -1.180 -13.821 1.00 84.44 72 LEU A CA 1
ATOM 526 C C . LEU A 1 72 ? 11.963 0.060 -14.705 1.00 84.44 72 LEU A C 1
ATOM 528 O O . LEU A 1 72 ? 10.997 0.140 -15.468 1.00 84.44 72 LEU A O 1
ATOM 532 N N . THR A 1 73 ? 12.915 0.984 -14.636 1.00 83.69 73 THR A N 1
ATOM 533 C CA . THR A 1 73 ? 12.980 2.215 -15.436 1.00 83.69 73 THR A CA 1
ATOM 534 C C . THR A 1 73 ? 14.260 2.206 -16.263 1.00 83.69 73 THR A C 1
ATOM 536 O O . THR A 1 73 ? 15.362 2.300 -15.728 1.00 83.69 73 THR A O 1
ATOM 539 N N . GLN A 1 74 ? 14.085 2.067 -17.577 1.00 69.56 74 GLN A N 1
ATOM 540 C CA . GLN A 1 74 ? 15.069 2.067 -18.668 1.00 69.56 74 GLN A CA 1
ATOM 541 C C . GLN A 1 74 ? 16.227 1.052 -18.558 1.00 69.56 74 GLN A C 1
ATOM 543 O O . GLN A 1 74 ? 16.313 0.173 -19.411 1.00 69.56 74 GLN A O 1
ATOM 548 N N . ASP A 1 75 ? 17.041 1.112 -17.501 1.00 68.44 75 ASP A N 1
ATOM 549 C CA . ASP A 1 75 ? 18.107 0.149 -17.162 1.00 68.44 75 ASP A CA 1
ATOM 550 C C . ASP A 1 75 ? 18.178 -0.199 -15.649 1.00 68.44 75 ASP A C 1
ATOM 552 O O . ASP A 1 75 ? 18.940 -1.086 -15.257 1.00 68.44 75 ASP A O 1
ATOM 556 N N . GLN A 1 76 ? 17.397 0.459 -14.779 1.00 80.25 76 GLN A N 1
ATOM 557 C CA . GLN A 1 76 ? 17.462 0.310 -13.313 1.00 80.25 76 GLN A CA 1
ATOM 558 C C . GLN A 1 76 ? 16.242 -0.412 -12.719 1.00 80.25 76 GLN A C 1
ATOM 560 O O . GLN A 1 76 ? 15.136 -0.378 -13.260 1.00 80.25 76 GLN A O 1
ATOM 565 N N . LEU A 1 77 ? 16.439 -1.063 -11.567 1.00 81.50 77 LEU A N 1
ATOM 566 C CA . LEU A 1 77 ? 15.374 -1.690 -10.779 1.00 81.50 77 LEU A CA 1
ATOM 567 C C . LEU A 1 77 ? 14.810 -0.671 -9.783 1.00 81.50 77 LEU A C 1
ATOM 569 O O . LEU A 1 77 ? 15.325 -0.533 -8.678 1.00 81.50 77 LEU A O 1
ATOM 573 N N . GLU A 1 78 ? 13.744 0.020 -10.179 1.00 85.06 78 GLU A N 1
ATOM 574 C CA . GLU A 1 78 ? 13.076 1.056 -9.384 1.00 85.06 78 GLU A CA 1
ATOM 575 C C . GLU A 1 78 ? 12.515 0.498 -8.066 1.00 85.06 78 GLU A C 1
ATOM 577 O O . GLU A 1 78 ? 12.746 1.054 -6.993 1.00 85.06 78 GLU A O 1
ATOM 582 N N . GLN A 1 79 ? 11.784 -0.621 -8.137 1.00 87.69 79 GLN A N 1
ATOM 583 C CA . GLN A 1 79 ? 11.163 -1.238 -6.964 1.00 87.69 79 GLN A CA 1
ATOM 584 C C . GLN A 1 79 ? 10.873 -2.734 -7.140 1.00 87.69 79 GLN A C 1
ATOM 586 O O . GLN A 1 79 ? 10.504 -3.202 -8.218 1.00 87.69 79 GLN A O 1
ATOM 591 N N . ILE A 1 80 ? 10.940 -3.471 -6.030 1.00 89.19 80 ILE A N 1
ATOM 592 C CA . ILE A 1 80 ? 10.338 -4.798 -5.847 1.00 89.19 80 ILE A CA 1
ATOM 593 C C . ILE A 1 80 ? 9.132 -4.632 -4.921 1.00 89.19 80 ILE A C 1
ATOM 595 O O . ILE A 1 80 ? 9.264 -4.055 -3.845 1.00 89.19 80 ILE A O 1
ATOM 599 N N . THR A 1 81 ? 7.973 -5.179 -5.286 1.00 88.00 81 THR A N 1
ATOM 600 C CA . THR A 1 81 ? 6.777 -5.196 -4.434 1.00 88.00 81 THR A CA 1
ATOM 601 C C . THR A 1 81 ? 6.268 -6.624 -4.237 1.00 88.00 81 THR A C 1
ATOM 603 O O . THR A 1 81 ? 6.036 -7.359 -5.197 1.00 88.00 81 THR A O 1
ATOM 606 N N . ALA A 1 82 ? 6.047 -7.009 -2.982 1.00 89.00 82 ALA A N 1
ATOM 607 C CA . ALA A 1 82 ? 5.460 -8.282 -2.584 1.00 89.00 82 ALA A CA 1
ATOM 608 C C . ALA A 1 82 ? 4.127 -8.073 -1.852 1.00 89.00 82 ALA A C 1
ATOM 610 O O . ALA A 1 82 ? 3.994 -7.180 -1.015 1.00 89.00 82 ALA A O 1
ATOM 611 N N . PHE A 1 83 ? 3.156 -8.943 -2.124 1.00 88.00 83 PHE A N 1
ATOM 612 C CA . PHE A 1 83 ? 1.873 -9.015 -1.430 1.00 88.00 83 PHE A CA 1
ATOM 613 C C . PHE A 1 83 ? 1.679 -10.392 -0.791 1.00 88.00 83 PHE A C 1
ATOM 615 O O . PHE A 1 83 ? 1.963 -11.421 -1.406 1.00 88.00 83 PHE A O 1
ATOM 622 N N . LEU A 1 84 ? 1.093 -10.420 0.405 1.00 89.56 84 LEU A N 1
ATOM 623 C CA . LEU A 1 84 ? 0.642 -11.644 1.071 1.00 89.56 84 LEU A CA 1
ATOM 624 C C . LEU A 1 84 ? -0.767 -11.421 1.621 1.00 89.56 84 LEU A C 1
ATOM 626 O O . LEU A 1 84 ? -1.005 -10.426 2.300 1.00 89.56 84 LEU A O 1
ATOM 630 N N . GLY A 1 85 ? -1.702 -12.329 1.346 1.00 86.69 85 GLY A N 1
ATOM 631 C CA . GLY A 1 85 ? -3.104 -12.194 1.737 1.00 86.69 85 GLY A CA 1
ATOM 632 C C . GLY A 1 85 ? -3.730 -13.493 2.231 1.00 86.69 85 GLY A C 1
ATOM 633 O O . GLY A 1 85 ? -3.586 -14.550 1.617 1.00 86.69 85 GLY A O 1
ATOM 634 N N . TRP A 1 86 ? -4.492 -13.388 3.318 1.00 86.69 86 TRP A N 1
ATOM 635 C CA . TRP A 1 86 ? -5.446 -14.395 3.766 1.00 86.69 86 TRP A CA 1
ATOM 636 C C . TRP A 1 86 ? -6.866 -13.875 3.515 1.00 86.69 86 TRP A C 1
ATOM 638 O O . TRP A 1 86 ? -7.384 -13.005 4.220 1.00 86.69 86 TRP A O 1
ATOM 648 N N . MET A 1 87 ? -7.484 -14.396 2.461 1.00 80.31 87 MET A N 1
ATOM 649 C CA . MET A 1 87 ? -8.854 -14.101 2.065 1.00 80.31 87 MET A CA 1
ATOM 650 C C . MET A 1 87 ? -9.831 -15.014 2.805 1.00 80.31 87 MET A C 1
ATOM 652 O O . MET A 1 87 ? -9.638 -16.223 2.930 1.00 80.31 87 MET A O 1
ATOM 656 N N . ASN A 1 88 ? -10.928 -14.429 3.264 1.00 78.88 88 ASN A N 1
ATOM 657 C CA . ASN A 1 88 ? -12.031 -15.147 3.883 1.00 78.88 88 ASN A CA 1
ATOM 658 C C . ASN A 1 88 ? -13.269 -14.265 3.720 1.00 78.88 88 ASN A C 1
ATOM 660 O O . ASN A 1 88 ? -13.574 -13.448 4.587 1.00 78.88 88 ASN A O 1
ATOM 664 N N . GLN A 1 89 ? -13.894 -14.323 2.544 1.00 71.75 89 GLN A N 1
ATOM 665 C CA . GLN A 1 89 ? -14.900 -13.339 2.146 1.00 71.75 89 GLN A CA 1
ATOM 666 C C . GLN A 1 89 ? -16.086 -13.340 3.124 1.00 71.75 89 GLN A C 1
ATOM 668 O O . GLN A 1 89 ? -16.727 -14.367 3.339 1.00 71.75 89 GLN A O 1
ATOM 673 N N . GLY A 1 90 ? -16.363 -12.191 3.748 1.00 68.19 90 GLY A N 1
ATOM 674 C CA . GLY A 1 90 ? -17.392 -12.080 4.793 1.00 68.19 90 GLY A CA 1
ATOM 675 C C . GLY A 1 90 ? -17.004 -12.653 6.169 1.00 68.19 90 GLY A C 1
ATOM 676 O O . GLY A 1 90 ? -17.789 -12.536 7.108 1.00 68.19 90 GLY A O 1
ATOM 677 N N . GLY A 1 91 ? -15.792 -13.191 6.327 1.00 77.75 91 GLY A N 1
ATOM 678 C CA . GLY A 1 91 ? -15.170 -13.571 7.601 1.00 77.75 91 GLY A CA 1
ATOM 679 C C . GLY A 1 91 ? -13.995 -12.657 7.983 1.00 77.75 91 GLY A C 1
ATOM 680 O O . GLY A 1 91 ? -13.794 -11.602 7.387 1.00 77.75 91 GLY A O 1
ATOM 681 N N . LEU A 1 92 ? -13.212 -13.047 8.994 1.00 83.00 92 LEU A N 1
ATOM 682 C CA . LEU A 1 92 ? -11.938 -12.384 9.308 1.00 83.00 92 LEU A CA 1
ATOM 683 C C . LEU A 1 92 ? -10.919 -12.700 8.210 1.00 83.00 92 LEU A C 1
ATOM 685 O O . LEU A 1 92 ? -10.670 -13.879 7.958 1.00 83.00 92 LEU A O 1
ATOM 689 N N . GLY A 1 93 ? -10.325 -11.671 7.611 1.00 83.06 93 GLY A N 1
ATOM 690 C CA . GLY A 1 93 ? -9.258 -11.794 6.617 1.00 83.06 93 GLY A CA 1
ATOM 691 C C . GLY A 1 93 ? -8.328 -10.583 6.645 1.00 83.06 93 GLY A C 1
ATOM 692 O O . GLY A 1 93 ? -8.564 -9.621 7.377 1.00 83.06 93 GLY A O 1
ATOM 693 N N . GLY A 1 94 ? -7.251 -10.622 5.871 1.00 83.56 94 GLY A N 1
ATOM 694 C CA . GLY A 1 94 ? -6.271 -9.542 5.842 1.00 83.56 94 GLY A CA 1
ATOM 695 C C . GLY A 1 94 ? -5.223 -9.710 4.754 1.00 83.56 94 GLY A C 1
ATOM 696 O O . GLY A 1 94 ? -5.109 -10.771 4.142 1.00 83.56 94 GLY A O 1
ATOM 697 N N . TYR A 1 95 ? -4.452 -8.656 4.511 1.00 84.56 95 TYR A N 1
ATOM 698 C CA . TYR A 1 95 ? -3.313 -8.692 3.599 1.00 84.56 95 TYR A CA 1
ATOM 699 C C . TYR A 1 95 ? -2.253 -7.657 3.976 1.00 84.56 95 TYR A C 1
ATOM 701 O O . TYR A 1 95 ? -2.526 -6.707 4.713 1.00 84.56 95 TYR A O 1
ATOM 709 N N . ALA A 1 96 ? -1.050 -7.856 3.454 1.00 87.38 96 ALA A N 1
ATOM 710 C CA . ALA A 1 96 ? 0.057 -6.923 3.528 1.00 87.38 96 ALA A CA 1
ATOM 711 C C . ALA A 1 96 ? 0.664 -6.690 2.141 1.00 87.38 96 ALA A C 1
ATOM 713 O O . ALA A 1 96 ? 0.626 -7.576 1.281 1.00 87.38 96 ALA A O 1
ATOM 714 N N . GLN A 1 97 ? 1.245 -5.507 1.965 1.00 87.56 97 GLN A N 1
ATOM 715 C CA . GLN A 1 97 ? 2.163 -5.156 0.888 1.00 87.56 97 GLN A CA 1
ATOM 716 C C . GLN A 1 97 ? 3.493 -4.735 1.523 1.00 87.56 97 GLN A C 1
ATOM 718 O O . GLN A 1 97 ? 3.499 -3.988 2.502 1.00 87.56 97 GLN A O 1
ATOM 723 N N . ASN A 1 98 ? 4.608 -5.175 0.952 1.00 90.56 98 ASN A N 1
ATOM 724 C CA . ASN A 1 98 ? 5.937 -4.633 1.216 1.00 90.56 98 ASN A CA 1
ATOM 725 C C . ASN A 1 98 ? 6.552 -4.201 -0.120 1.00 90.56 98 ASN A C 1
ATOM 727 O O . ASN A 1 98 ? 6.451 -4.940 -1.099 1.00 90.56 98 ASN A O 1
ATOM 731 N N . THR A 1 99 ? 7.157 -3.020 -0.154 1.00 89.81 99 THR A N 1
ATOM 732 C CA . THR A 1 99 ? 7.815 -2.444 -1.327 1.00 89.81 99 THR A CA 1
ATOM 733 C C . THR A 1 99 ? 9.229 -2.029 -0.938 1.00 89.81 99 THR A C 1
ATOM 735 O O . THR A 1 99 ? 9.417 -1.303 0.036 1.00 89.81 99 THR A O 1
ATOM 738 N N . TYR A 1 100 ? 10.219 -2.481 -1.700 1.00 91.62 100 TYR A N 1
ATOM 739 C CA . TYR A 1 100 ? 11.629 -2.150 -1.524 1.00 91.62 100 TYR A CA 1
ATOM 740 C C . TYR A 1 100 ? 12.155 -1.438 -2.770 1.00 91.62 100 TYR A C 1
ATOM 742 O O . TYR A 1 100 ? 12.065 -1.997 -3.864 1.00 91.62 100 TYR A O 1
ATOM 750 N N . ALA A 1 101 ? 12.702 -0.235 -2.596 1.00 90.88 101 ALA A N 1
ATOM 751 C CA . ALA A 1 101 ? 13.368 0.550 -3.632 1.00 90.88 101 ALA A CA 1
ATOM 752 C C . ALA A 1 101 ? 14.898 0.439 -3.447 1.00 90.88 101 ALA A C 1
ATOM 754 O O . ALA A 1 101 ? 15.426 1.025 -2.497 1.00 90.88 101 ALA A O 1
ATOM 755 N N . PRO A 1 102 ? 15.619 -0.323 -4.297 1.00 89.56 102 PRO A N 1
ATOM 756 C CA . PRO A 1 102 ? 17.042 -0.610 -4.095 1.00 89.56 102 PRO A CA 1
ATOM 757 C C . PRO A 1 102 ? 17.952 0.620 -4.163 1.00 89.56 102 PRO A C 1
ATOM 759 O O . PRO A 1 102 ? 18.878 0.731 -3.367 1.00 89.56 102 PRO A O 1
ATOM 762 N N . GLU A 1 103 ? 17.678 1.546 -5.086 1.00 87.50 103 GLU A N 1
ATOM 763 C CA . GLU A 1 103 ? 18.498 2.747 -5.331 1.00 87.50 103 GLU A CA 1
ATOM 764 C C . GLU A 1 103 ? 18.545 3.707 -4.128 1.00 87.50 103 GLU A C 1
ATOM 766 O O . GLU A 1 103 ? 19.480 4.493 -3.988 1.00 87.50 103 GLU A O 1
ATOM 771 N N . THR A 1 104 ? 17.551 3.635 -3.236 1.00 87.12 104 THR A N 1
ATOM 772 C CA . THR A 1 104 ? 17.453 4.463 -2.024 1.00 87.12 104 THR A CA 1
ATOM 773 C C . THR A 1 104 ? 17.467 3.637 -0.729 1.00 87.12 104 THR A C 1
ATOM 775 O O . THR A 1 104 ? 17.121 4.170 0.325 1.00 87.12 104 THR A O 1
ATOM 778 N N . ASP A 1 105 ? 17.801 2.338 -0.804 1.00 89.69 105 ASP A N 1
ATOM 779 C CA . ASP A 1 105 ? 17.718 1.340 0.289 1.00 89.69 105 ASP A CA 1
ATOM 780 C C . ASP A 1 105 ? 16.426 1.460 1.132 1.00 89.69 105 ASP A C 1
ATOM 782 O O . ASP A 1 105 ? 16.415 1.332 2.357 1.00 89.69 105 ASP A O 1
ATOM 786 N N . THR A 1 106 ? 15.309 1.798 0.478 1.00 91.06 106 THR A N 1
ATOM 787 C CA . THR A 1 106 ? 14.073 2.182 1.172 1.00 91.06 106 THR A CA 1
ATOM 788 C C . THR A 1 106 ? 13.098 1.017 1.205 1.00 91.06 106 THR A C 1
ATOM 790 O O . THR A 1 106 ? 12.603 0.583 0.164 1.00 91.06 106 THR A O 1
ATOM 793 N N . ASN A 1 107 ? 12.762 0.530 2.401 1.00 93.31 107 ASN A N 1
ATOM 794 C CA . ASN A 1 107 ? 11.711 -0.463 2.605 1.00 93.31 107 ASN A CA 1
ATOM 795 C C . ASN A 1 107 ? 10.454 0.176 3.203 1.00 93.31 107 ASN A C 1
ATOM 797 O O . ASN A 1 107 ? 10.462 0.676 4.327 1.00 93.31 107 ASN A O 1
ATOM 801 N N . SER A 1 108 ? 9.344 0.110 2.479 1.00 91.75 108 SER A N 1
ATOM 802 C CA . SER A 1 108 ? 8.041 0.597 2.926 1.00 91.75 108 SER A CA 1
ATOM 803 C C . SER A 1 108 ? 6.973 -0.486 2.819 1.00 91.75 108 SER A C 1
ATOM 805 O O . SER A 1 108 ? 7.192 -1.571 2.273 1.00 91.75 108 SER A O 1
ATOM 807 N N . GLY A 1 109 ? 5.796 -0.226 3.375 1.00 89.06 109 GLY A N 1
ATOM 808 C CA . GLY A 1 109 ? 4.671 -1.131 3.218 1.00 89.06 109 GLY A CA 1
ATOM 809 C C . GLY A 1 109 ? 3.510 -0.847 4.150 1.00 89.06 109 GLY A C 1
ATOM 810 O O . GLY A 1 109 ? 3.469 0.147 4.880 1.00 89.06 109 GLY A O 1
ATOM 811 N N . PHE A 1 110 ? 2.527 -1.737 4.093 1.00 85.94 110 PHE A N 1
ATOM 812 C CA . PHE A 1 110 ? 1.354 -1.690 4.948 1.00 85.94 110 PHE A CA 1
ATOM 813 C C . PHE A 1 110 ? 0.761 -3.080 5.171 1.00 85.94 110 PHE A C 1
ATOM 815 O O . PHE A 1 110 ? 0.973 -4.006 4.391 1.00 85.94 110 PHE A O 1
ATOM 822 N N . ALA A 1 111 ? -0.036 -3.208 6.226 1.00 87.25 111 ALA A N 1
ATOM 823 C CA . ALA A 1 111 ? -0.837 -4.388 6.516 1.00 87.25 111 ALA A CA 1
ATOM 824 C C . ALA A 1 111 ? -2.227 -3.985 7.017 1.00 87.25 111 ALA A C 1
ATOM 826 O O . ALA A 1 111 ? -2.389 -2.954 7.671 1.00 87.25 111 ALA A O 1
ATOM 827 N N . ILE A 1 112 ? -3.228 -4.817 6.743 1.00 84.19 112 ILE A N 1
ATOM 828 C CA . ILE A 1 112 ? -4.591 -4.690 7.265 1.00 84.19 112 ILE A CA 1
ATOM 829 C C . ILE A 1 112 ? -5.144 -6.064 7.641 1.00 84.19 112 ILE A C 1
ATOM 831 O O . ILE A 1 112 ? -5.048 -7.020 6.874 1.00 84.19 112 ILE A O 1
ATOM 835 N N . LEU A 1 113 ? -5.766 -6.132 8.817 1.00 84.62 113 LEU A N 1
ATOM 836 C CA . LEU A 1 113 ? -6.577 -7.243 9.303 1.00 84.62 113 LEU A CA 1
ATOM 837 C C . LEU A 1 113 ? -7.989 -6.702 9.562 1.00 84.62 113 LEU A C 1
ATOM 839 O O . LEU A 1 113 ? -8.157 -5.772 10.350 1.00 84.62 113 LEU A O 1
ATOM 843 N N . ALA A 1 114 ? -8.993 -7.256 8.888 1.00 81.12 114 ALA A N 1
ATOM 844 C CA . ALA A 1 114 ? -10.333 -6.685 8.791 1.00 81.12 114 ALA A CA 1
ATOM 845 C C . ALA A 1 114 ? -11.438 -7.711 9.071 1.00 81.12 114 ALA A C 1
ATOM 847 O O . ALA A 1 114 ? -11.385 -8.861 8.621 1.00 81.12 114 ALA A O 1
ATOM 848 N N . ASP A 1 115 ? -12.482 -7.267 9.772 1.00 74.50 115 ASP A N 1
ATOM 849 C CA . ASP A 1 115 ? -13.729 -8.015 9.877 1.00 74.50 115 ASP A CA 1
ATOM 850 C C . ASP A 1 115 ? -14.486 -8.007 8.540 1.00 74.50 115 ASP A C 1
ATOM 852 O O . ASP A 1 115 ? -14.486 -7.023 7.794 1.00 74.50 115 ASP A O 1
ATOM 856 N N . ARG A 1 116 ? -15.147 -9.134 8.259 1.00 67.81 116 ARG A N 1
ATOM 857 C CA . ARG A 1 116 ? -15.980 -9.359 7.070 1.00 67.81 116 ARG A CA 1
ATOM 858 C C . ARG A 1 116 ? -15.307 -8.916 5.770 1.00 67.81 116 ARG A C 1
ATOM 860 O O . ARG A 1 116 ? -15.900 -8.209 4.955 1.00 67.81 116 ARG A O 1
ATOM 867 N N . PHE A 1 117 ? -14.058 -9.345 5.614 1.00 68.19 117 PHE A N 1
ATOM 868 C CA . PHE A 1 117 ? -13.120 -8.863 4.612 1.00 68.19 117 PHE A CA 1
ATOM 869 C C . PHE A 1 117 ? -13.706 -8.949 3.196 1.00 68.19 117 PHE A C 1
ATOM 871 O O . PHE A 1 117 ? -14.186 -10.004 2.770 1.00 68.19 117 PHE A O 1
ATOM 878 N N . ALA A 1 118 ? -13.693 -7.821 2.482 1.00 65.19 118 ALA A N 1
ATOM 879 C CA . ALA A 1 118 ? -14.361 -7.674 1.187 1.00 65.19 118 ALA A CA 1
ATOM 880 C C . ALA A 1 118 ? -13.434 -7.853 -0.032 1.00 65.19 118 ALA A C 1
ATOM 882 O O . ALA A 1 118 ? -13.899 -7.747 -1.167 1.00 65.19 118 ALA A O 1
ATOM 883 N N . MET A 1 119 ? -12.137 -8.129 0.166 1.00 69.75 119 MET A N 1
ATOM 884 C CA . MET A 1 119 ? -11.253 -8.448 -0.960 1.00 69.75 119 MET A CA 1
ATOM 885 C C . MET A 1 119 ? -11.555 -9.827 -1.542 1.00 69.75 119 MET A C 1
ATOM 887 O O . MET A 1 119 ? -11.818 -10.794 -0.830 1.00 69.75 119 MET A O 1
ATOM 891 N N . ASN A 1 120 ? -11.441 -9.896 -2.861 1.00 70.12 120 ASN A N 1
ATOM 892 C CA . ASN A 1 120 ? -11.442 -11.112 -3.655 1.00 70.12 120 ASN A CA 1
ATOM 893 C C . ASN A 1 120 ? -10.235 -11.079 -4.607 1.00 70.12 120 ASN A C 1
ATOM 895 O O . ASN A 1 120 ? -9.508 -10.082 -4.671 1.00 70.12 120 ASN A O 1
ATOM 899 N N . ARG A 1 121 ? -10.054 -12.143 -5.394 1.00 72.00 121 ARG A N 1
ATOM 900 C CA . ARG A 1 121 ? -8.991 -12.225 -6.401 1.00 72.00 121 ARG A CA 1
ATOM 901 C C . ARG A 1 121 ? -8.925 -11.012 -7.334 1.00 72.00 121 ARG A C 1
ATOM 903 O O . ARG A 1 121 ? -7.840 -10.481 -7.530 1.00 72.00 121 ARG A O 1
ATOM 910 N N . GLY A 1 122 ? -10.053 -10.558 -7.881 1.00 70.81 122 GLY A N 1
ATOM 911 C CA . GLY A 1 122 ? -10.078 -9.433 -8.822 1.00 70.81 122 GLY A CA 1
ATOM 912 C C . GLY A 1 122 ? -9.547 -8.134 -8.210 1.00 70.81 122 GLY A C 1
ATOM 913 O O . GLY A 1 122 ? -8.808 -7.403 -8.864 1.00 70.81 122 GLY A O 1
ATOM 914 N N . ALA A 1 123 ? -9.848 -7.883 -6.932 1.00 71.81 123 ALA A N 1
ATOM 915 C CA . ALA A 1 123 ? -9.335 -6.729 -6.194 1.00 71.81 123 ALA A CA 1
ATOM 916 C C . ALA A 1 123 ? -7.824 -6.808 -5.889 1.00 71.81 123 ALA A C 1
ATOM 918 O O . ALA A 1 123 ? -7.192 -5.770 -5.703 1.00 71.81 123 ALA A O 1
ATOM 919 N N . LEU A 1 124 ? -7.248 -8.014 -5.829 1.00 73.12 124 LEU A N 1
ATOM 920 C CA . LEU A 1 124 ? -5.817 -8.245 -5.589 1.00 73.12 124 LEU A CA 1
ATOM 921 C C . LEU A 1 124 ? -5.009 -8.246 -6.894 1.00 73.12 124 LEU A C 1
ATOM 923 O O . LEU A 1 124 ? -4.007 -7.542 -6.979 1.00 73.12 124 LEU A O 1
ATOM 927 N N . ASP A 1 125 ? -5.501 -8.926 -7.936 1.00 67.69 125 ASP A N 1
ATOM 928 C CA . ASP A 1 125 ? -4.963 -8.839 -9.301 1.00 67.69 125 ASP A CA 1
ATOM 929 C C . ASP A 1 125 ? -4.911 -7.366 -9.772 1.00 67.69 125 ASP A C 1
ATOM 931 O O . ASP A 1 125 ? -3.923 -6.937 -10.361 1.00 67.69 125 ASP A O 1
ATOM 935 N N . PHE A 1 126 ? -5.936 -6.562 -9.454 1.00 68.62 126 PHE A N 1
ATOM 936 C CA . PHE A 1 126 ? -5.959 -5.123 -9.750 1.00 68.62 126 PHE A CA 1
ATOM 937 C C . PHE A 1 126 ? -4.923 -4.312 -8.952 1.00 68.62 126 PHE A C 1
ATOM 939 O O . PHE A 1 126 ? -4.396 -3.335 -9.479 1.00 68.62 126 PHE A O 1
ATOM 946 N N . ARG A 1 127 ? -4.579 -4.709 -7.716 1.00 70.81 127 ARG A N 1
ATOM 947 C CA . ARG A 1 127 ? -3.513 -4.037 -6.947 1.00 70.81 127 ARG A CA 1
ATOM 948 C C . ARG A 1 127 ? -2.116 -4.356 -7.454 1.00 70.81 127 ARG A C 1
ATOM 950 O O . ARG A 1 127 ? -1.283 -3.460 -7.397 1.00 70.81 127 ARG A O 1
ATOM 957 N N . ASN A 1 128 ? -1.885 -5.542 -8.024 1.00 68.31 128 ASN A N 1
ATOM 958 C CA . ASN A 1 128 ? -0.674 -5.768 -8.818 1.00 68.31 128 ASN A CA 1
ATOM 959 C C . ASN A 1 128 ? -0.629 -4.758 -9.973 1.00 68.31 128 ASN A C 1
ATOM 961 O O . ASN A 1 128 ? 0.306 -3.977 -10.040 1.00 68.31 128 ASN A O 1
ATOM 965 N N . SER A 1 129 ? -1.680 -4.695 -10.809 1.00 66.06 129 SER A N 1
ATOM 966 C CA . SER A 1 129 ? -1.745 -3.782 -11.967 1.00 66.06 129 SER A CA 1
ATOM 967 C C . SER A 1 129 ? -1.530 -2.299 -11.632 1.00 66.06 129 SER A C 1
ATOM 969 O O . SER A 1 129 ? -1.060 -1.554 -12.485 1.00 66.06 129 SER A O 1
ATOM 971 N N . LEU A 1 130 ? -1.876 -1.858 -10.418 1.00 66.62 130 LEU A N 1
ATOM 972 C CA . LEU A 1 130 ? -1.573 -0.506 -9.935 1.00 66.62 130 LEU A CA 1
ATOM 973 C C . LEU A 1 130 ? -0.130 -0.382 -9.429 1.00 66.62 130 LEU A C 1
ATOM 975 O O . LEU A 1 130 ? 0.549 0.575 -9.780 1.00 66.62 130 LEU A O 1
ATOM 979 N N . ALA A 1 131 ? 0.362 -1.352 -8.652 1.00 66.31 131 ALA A N 1
ATOM 980 C CA . ALA A 1 131 ? 1.741 -1.361 -8.156 1.00 66.31 131 ALA A CA 1
ATOM 981 C C . ALA A 1 131 ? 2.786 -1.466 -9.283 1.00 66.31 131 ALA A C 1
ATOM 983 O O . ALA A 1 131 ? 3.900 -0.979 -9.113 1.00 66.31 131 ALA A O 1
ATOM 984 N N . SER A 1 132 ? 2.429 -2.052 -10.433 1.00 60.75 132 SER A N 1
ATOM 985 C CA . SER A 1 132 ? 3.233 -2.009 -11.660 1.00 60.75 132 SER A CA 1
ATOM 986 C C . SER A 1 132 ? 2.928 -0.840 -12.606 1.00 60.75 132 SER A C 1
ATOM 988 O O . SER A 1 132 ? 3.503 -0.798 -13.682 1.00 60.75 132 SER A O 1
ATOM 990 N N . GLY A 1 133 ? 2.021 0.088 -12.282 1.00 56.88 133 GLY A N 1
ATOM 991 C CA . GLY A 1 133 ? 1.688 1.230 -13.156 1.00 56.88 133 GLY A CA 1
ATOM 992 C C . GLY A 1 133 ? 0.947 0.884 -14.462 1.00 56.88 133 GLY A C 1
ATOM 993 O O . GLY A 1 133 ? 0.534 1.783 -15.190 1.00 56.88 133 GLY A O 1
ATOM 994 N N . THR A 1 134 ? 0.690 -0.404 -14.729 1.00 51.72 134 THR A N 1
ATOM 995 C CA . THR A 1 134 ? 0.031 -0.960 -15.940 1.00 51.72 134 THR A CA 1
ATOM 996 C C . THR A 1 134 ? -1.362 -0.390 -16.204 1.00 51.72 134 THR A C 1
ATOM 998 O O . THR A 1 134 ? -1.979 -0.623 -17.247 1.00 51.72 134 THR A O 1
ATOM 1001 N N . ARG A 1 135 ? -1.933 0.240 -15.182 1.00 51.94 135 ARG A N 1
ATOM 1002 C CA . ARG A 1 135 ? -3.127 1.065 -15.236 1.00 51.94 135 ARG A CA 1
ATOM 1003 C C . ARG A 1 135 ? -2.759 2.371 -14.554 1.00 51.94 135 ARG A C 1
ATOM 1005 O O . ARG A 1 135 ? -2.346 2.342 -13.397 1.00 51.94 135 ARG A O 1
ATOM 1012 N N . ALA A 1 136 ? -2.990 3.488 -15.242 1.00 43.78 136 ALA A N 1
ATOM 1013 C CA . ALA A 1 136 ? -2.990 4.803 -14.613 1.00 43.78 136 ALA A CA 1
ATOM 1014 C C . ALA A 1 136 ? -3.854 4.783 -13.340 1.00 43.78 136 ALA A C 1
ATOM 1016 O O . ALA A 1 136 ? -4.856 4.057 -13.287 1.00 43.78 136 ALA A O 1
ATOM 1017 N N . GLU A 1 137 ? -3.482 5.580 -12.333 1.00 40.28 137 GLU A N 1
ATOM 1018 C CA . GLU A 1 137 ? -4.217 5.682 -11.070 1.00 40.28 137 GLU A CA 1
ATOM 1019 C C . GLU A 1 137 ? -5.667 6.116 -11.319 1.00 40.28 137 GLU A C 1
ATOM 1021 O O . GLU A 1 137 ? -6.010 7.296 -11.388 1.00 40.28 137 GLU A O 1
ATOM 1026 N N . THR A 1 138 ? -6.565 5.140 -11.445 1.00 30.80 138 THR A N 1
ATOM 1027 C CA . THR A 1 138 ? -7.996 5.427 -11.454 1.00 30.80 138 THR A CA 1
ATOM 1028 C C . THR A 1 138 ? -8.354 6.074 -10.108 1.00 30.80 138 THR A C 1
ATOM 1030 O O . THR A 1 138 ? -7.871 5.579 -9.082 1.00 30.80 138 THR A O 1
ATOM 1033 N N . PRO A 1 139 ? -9.249 7.082 -10.051 1.00 33.31 139 PRO A N 1
ATOM 1034 C CA . PRO A 1 139 ? -9.604 7.825 -8.825 1.00 33.31 139 PRO A CA 1
ATOM 1035 C C . PRO A 1 139 ? -10.382 6.999 -7.768 1.00 33.31 139 PRO A C 1
ATOM 1037 O O . PRO A 1 139 ? -11.131 7.521 -6.942 1.00 33.31 139 PRO A O 1
ATOM 1040 N N . PHE A 1 140 ? -10.220 5.678 -7.801 1.00 32.75 140 PHE A N 1
ATOM 1041 C CA . PHE A 1 140 ? -10.798 4.681 -6.912 1.00 32.75 140 PHE A CA 1
ATOM 1042 C C . PHE A 1 140 ? -9.765 4.047 -5.976 1.00 32.75 140 PHE A C 1
ATOM 1044 O O . PHE A 1 140 ? -10.148 3.599 -4.894 1.00 32.75 140 PHE A O 1
ATOM 1051 N N . VAL A 1 141 ? -8.484 4.011 -6.368 1.00 33.78 141 VAL A N 1
ATOM 1052 C CA . VAL A 1 141 ? -7.383 3.455 -5.565 1.00 33.78 141 VAL A CA 1
ATOM 1053 C C . VAL A 1 141 ? -6.120 4.293 -5.778 1.00 33.78 141 VAL A C 1
ATOM 1055 O O . VAL A 1 141 ? -5.277 3.965 -6.603 1.00 33.78 141 VAL A O 1
ATOM 1058 N N . LEU A 1 142 ? -6.009 5.362 -4.989 1.00 29.08 142 LEU A N 1
ATOM 1059 C CA . LEU A 1 142 ? -4.729 5.986 -4.651 1.00 29.08 142 LEU A CA 1
ATOM 1060 C C . LEU A 1 142 ? -3.978 5.103 -3.642 1.00 29.08 142 LEU A C 1
ATOM 1062 O O . LEU A 1 142 ? -4.604 4.384 -2.850 1.00 29.08 142 LEU A O 1
ATOM 1066 N N . ALA A 1 143 ? -2.648 5.167 -3.655 1.00 32.16 143 ALA A N 1
ATOM 1067 C CA . ALA A 1 143 ? -1.792 4.308 -2.842 1.00 32.16 143 ALA A CA 1
ATOM 1068 C C . ALA A 1 143 ? -2.029 4.436 -1.318 1.00 32.16 143 ALA A C 1
ATOM 1070 O O . ALA A 1 143 ? -1.726 5.443 -0.681 1.00 32.16 143 ALA A O 1
ATOM 1071 N N . GLY A 1 144 ? -2.491 3.339 -0.712 1.00 33.41 144 GLY A N 1
ATOM 1072 C CA . GLY A 1 144 ? -2.448 3.090 0.728 1.00 33.41 144 GLY A CA 1
ATOM 1073 C C . GLY A 1 144 ? -3.413 3.912 1.593 1.00 33.41 144 GLY A C 1
ATOM 1074 O O . GLY A 1 144 ? -3.104 5.040 1.990 1.00 33.41 144 GLY A O 1
ATOM 1075 N N . TRP A 1 145 ? -4.432 3.209 2.098 1.00 43.84 145 TRP A N 1
ATOM 1076 C CA . TRP A 1 145 ? -5.385 3.530 3.173 1.00 43.84 145 TRP A CA 1
ATOM 1077 C C . TRP A 1 145 ? -6.792 4.008 2.783 1.00 43.84 145 TRP A C 1
ATOM 1079 O O . TRP A 1 145 ? -7.211 3.910 1.634 1.00 43.84 145 TRP A O 1
ATOM 1089 N N . ALA A 1 146 ? -7.595 4.408 3.778 1.00 42.72 146 ALA A N 1
ATOM 1090 C CA . ALA A 1 146 ? -8.971 4.863 3.583 1.00 42.72 146 ALA A CA 1
ATOM 1091 C C . ALA A 1 146 ? -9.015 6.297 3.003 1.00 42.72 146 ALA A C 1
ATOM 1093 O O . ALA A 1 146 ? -8.214 7.134 3.430 1.00 42.72 146 ALA A O 1
ATOM 1094 N N . PRO A 1 147 ? -9.946 6.615 2.075 1.00 44.75 147 PRO A N 1
ATOM 1095 C CA . PRO A 1 147 ? -11.149 5.842 1.717 1.00 44.75 147 PRO A CA 1
ATOM 1096 C C . PRO A 1 147 ? -10.982 4.503 0.968 1.00 44.75 147 PRO A C 1
ATOM 1098 O O . PRO A 1 147 ? -11.774 3.607 1.275 1.00 44.75 147 PRO A O 1
ATOM 1101 N N . PRO A 1 1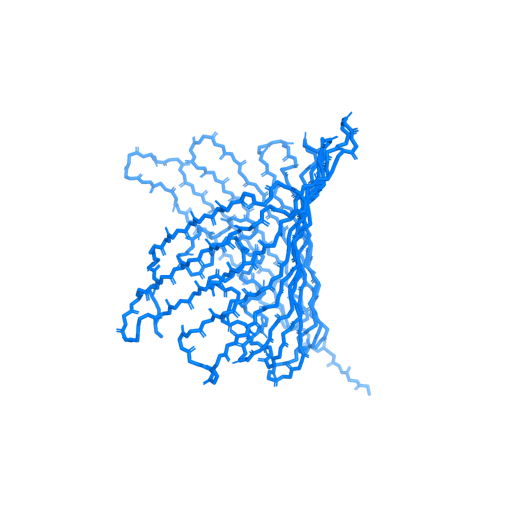48 ? -10.005 4.304 0.053 1.00 49.38 148 PRO A N 1
ATOM 1102 C CA . PRO A 1 148 ? -9.862 3.059 -0.714 1.00 49.38 148 PRO A CA 1
ATOM 1103 C C . PRO A 1 148 ? -9.886 1.775 0.130 1.00 49.38 148 PRO A C 1
ATOM 1105 O O . PRO A 1 148 ? -10.686 0.879 -0.140 1.00 49.38 148 PRO A O 1
ATOM 1108 N N . ASP A 1 149 ? -9.086 1.705 1.199 1.00 47.97 149 ASP A N 1
ATOM 1109 C CA . ASP A 1 149 ? -9.035 0.523 2.076 1.00 47.97 149 ASP A CA 1
ATOM 1110 C C . ASP A 1 149 ? -10.189 0.455 3.092 1.00 47.97 149 ASP A C 1
ATOM 1112 O O . ASP A 1 149 ? -10.513 -0.620 3.593 1.00 47.97 149 ASP A O 1
ATOM 1116 N N . GLY A 1 150 ? -10.885 1.570 3.348 1.00 44.81 150 GLY A N 1
ATOM 1117 C CA . GLY A 1 150 ? -12.077 1.592 4.206 1.00 44.81 150 GLY A CA 1
ATOM 1118 C C . GLY A 1 150 ? -13.227 0.753 3.635 1.00 44.81 150 GLY A C 1
ATOM 1119 O O . GLY A 1 150 ? -14.015 0.180 4.385 1.00 44.81 150 GLY A O 1
ATOM 1120 N N . LYS A 1 151 ? -13.279 0.591 2.304 1.00 50.94 151 LYS A N 1
ATOM 1121 C CA . LYS A 1 151 ? -14.238 -0.291 1.617 1.00 50.94 151 LYS A CA 1
ATOM 1122 C C . LYS A 1 151 ? -14.001 -1.789 1.890 1.00 50.94 151 LYS A C 1
ATOM 1124 O O . LYS A 1 151 ? -14.860 -2.594 1.543 1.00 50.94 151 LYS A O 1
ATOM 1129 N N . LEU A 1 152 ? -12.870 -2.176 2.496 1.00 56.66 152 LEU A N 1
ATOM 1130 C CA . LEU A 1 152 ? -12.483 -3.582 2.696 1.00 56.66 152 LEU A CA 1
ATOM 1131 C C . LEU A 1 152 ? -13.023 -4.218 3.988 1.00 56.66 152 LEU A C 1
ATOM 1133 O O . LEU A 1 152 ? -12.962 -5.440 4.120 1.00 56.66 152 LEU A O 1
ATOM 1137 N N . THR A 1 153 ? -13.551 -3.409 4.911 1.00 59.72 153 THR A N 1
ATOM 1138 C CA . THR A 1 153 ? -14.161 -3.826 6.187 1.00 59.72 153 THR A CA 1
ATOM 1139 C C . THR A 1 153 ? -15.632 -3.405 6.260 1.00 59.72 153 THR A C 1
ATOM 1141 O O . THR A 1 153 ? -16.040 -2.388 5.682 1.00 59.72 153 THR A O 1
ATOM 1144 N N . GLN A 1 154 ? -16.444 -4.176 6.990 1.00 63.66 154 GLN A N 1
ATOM 1145 C CA . GLN A 1 154 ? -17.824 -3.786 7.292 1.00 63.66 154 GLN A CA 1
ATOM 1146 C C . GLN A 1 154 ? -17.967 -3.030 8.620 1.00 63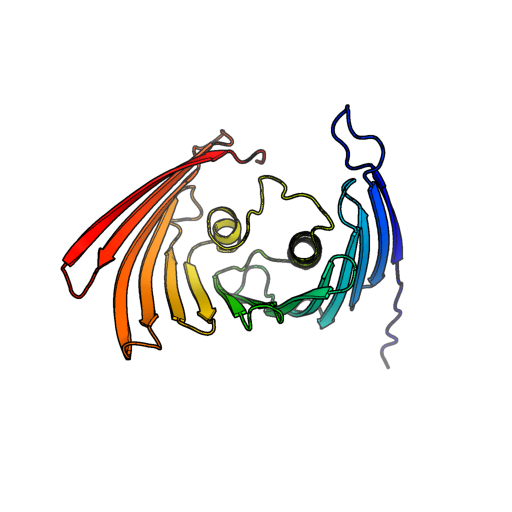.66 154 GLN A C 1
ATOM 1148 O O . GLN A 1 154 ? -18.885 -2.213 8.720 1.00 63.66 154 GLN A O 1
ATOM 1153 N N . ARG A 1 155 ? -17.113 -3.280 9.627 1.00 73.69 155 ARG A N 1
ATOM 1154 C CA . ARG A 1 155 ? -17.231 -2.681 10.973 1.00 73.69 155 ARG A CA 1
ATOM 1155 C C . ARG A 1 155 ? -15.894 -2.340 11.640 1.00 73.69 155 ARG A C 1
ATOM 1157 O O . ARG A 1 155 ? -15.823 -1.306 12.297 1.00 73.69 155 ARG A O 1
ATOM 1164 N N . LEU A 1 156 ? -14.865 -3.180 11.522 1.00 79.50 156 LEU A N 1
ATOM 1165 C CA . LEU A 1 156 ? -13.583 -3.031 12.221 1.00 79.50 156 LEU A CA 1
ATOM 1166 C C . LEU A 1 156 ? -12.394 -3.481 11.358 1.00 79.50 156 LEU A C 1
ATOM 1168 O O . LEU A 1 156 ? -12.405 -4.579 10.797 1.00 79.50 156 LEU A O 1
ATOM 1172 N N . ALA A 1 157 ? -11.321 -2.690 11.345 1.00 81.50 157 ALA A N 1
ATOM 1173 C CA . ALA A 1 157 ? -10.019 -3.123 10.844 1.00 81.50 157 ALA A CA 1
ATOM 1174 C C . ALA A 1 157 ? -8.861 -2.586 11.695 1.00 81.50 157 ALA A C 1
ATOM 1176 O O . ALA A 1 157 ? -8.837 -1.410 12.045 1.00 81.50 157 ALA A O 1
ATOM 1177 N N . LEU A 1 158 ? -7.869 -3.431 11.972 1.00 86.50 158 LEU A N 1
ATOM 1178 C CA . LEU A 1 158 ? -6.545 -3.017 12.437 1.00 86.50 158 LEU A CA 1
ATOM 1179 C C . LEU A 1 158 ? -5.637 -2.851 11.218 1.00 86.50 158 LEU A C 1
ATOM 1181 O O . LEU A 1 158 ? -5.664 -3.684 10.312 1.00 86.50 158 LEU A O 1
ATOM 1185 N N . THR A 1 159 ? -4.799 -1.818 11.209 1.00 85.38 159 THR A N 1
ATOM 1186 C CA . THR A 1 159 ? -3.785 -1.632 10.165 1.00 85.38 159 THR A CA 1
ATOM 1187 C C . THR A 1 159 ? -2.439 -1.190 10.722 1.00 85.38 159 THR A C 1
ATOM 1189 O O . THR A 1 159 ? -2.378 -0.523 11.758 1.00 85.38 159 THR A O 1
ATOM 1192 N N . GLY A 1 160 ? -1.388 -1.508 9.969 1.00 86.69 160 GLY A N 1
ATOM 1193 C CA . GLY A 1 160 ? -0.065 -0.909 10.088 1.00 86.69 160 GLY A CA 1
ATOM 1194 C C . GLY A 1 160 ? 0.384 -0.283 8.763 1.00 86.69 160 GLY A C 1
ATOM 1195 O O . GLY A 1 160 ? -0.012 -0.753 7.696 1.00 86.69 160 GLY A O 1
ATOM 1196 N N . LYS A 1 161 ? 1.233 0.743 8.826 1.00 88.62 161 LYS A N 1
ATOM 1197 C CA . LYS A 1 161 ? 2.136 1.181 7.750 1.00 88.62 161 LYS A CA 1
ATOM 1198 C C . LYS A 1 161 ? 3.555 1.277 8.307 1.00 88.62 161 LYS A C 1
ATOM 1200 O O . LYS A 1 161 ? 3.718 1.563 9.493 1.00 88.62 161 LYS A O 1
ATOM 1205 N N . TRP A 1 162 ? 4.556 1.097 7.457 1.00 93.12 162 TRP A N 1
ATOM 1206 C CA . TRP A 1 162 ? 5.954 1.375 7.781 1.00 93.12 162 TRP A CA 1
ATOM 1207 C C . TRP A 1 162 ? 6.675 2.011 6.589 1.00 93.12 162 TRP A C 1
ATOM 1209 O O . TRP A 1 162 ? 6.290 1.804 5.437 1.00 93.12 162 TRP A O 1
ATOM 1219 N N . SER A 1 163 ? 7.723 2.774 6.881 1.00 94.31 163 SER A N 1
ATOM 1220 C CA . SER A 1 163 ? 8.735 3.218 5.922 1.00 94.31 163 SER A CA 1
ATOM 1221 C C . SER A 1 163 ? 10.076 3.298 6.635 1.00 94.31 163 SER A C 1
ATOM 1223 O O . SER A 1 163 ? 10.140 3.779 7.763 1.00 94.31 163 SER A O 1
ATOM 1225 N N . VAL A 1 164 ? 11.129 2.795 6.010 1.00 94.50 164 VAL A N 1
ATOM 1226 C CA . VAL A 1 164 ? 12.469 2.677 6.583 1.00 94.50 164 VAL A CA 1
ATOM 1227 C C . VAL A 1 164 ? 13.469 3.002 5.484 1.00 94.50 164 VAL A C 1
ATOM 1229 O O . VAL A 1 164 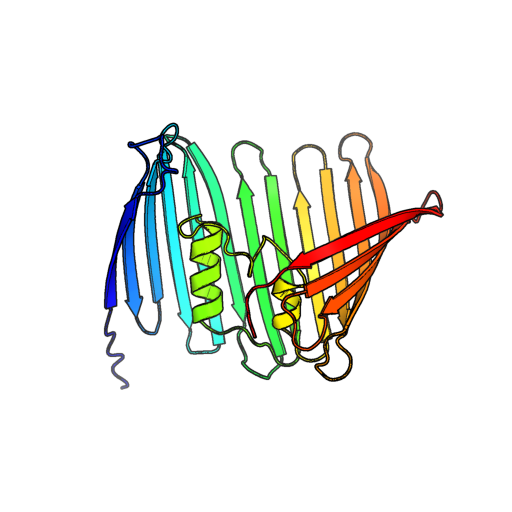? 13.415 2.385 4.425 1.00 94.50 164 VAL A O 1
ATOM 1232 N N . ASP A 1 165 ? 14.365 3.946 5.743 1.00 94.38 165 ASP A N 1
ATOM 1233 C CA . ASP A 1 165 ? 15.433 4.372 4.830 1.00 94.38 165 ASP A CA 1
ATOM 1234 C C . ASP A 1 165 ? 16.768 4.482 5.593 1.00 94.38 165 ASP A C 1
ATOM 1236 O O . ASP A 1 165 ? 16.897 3.969 6.708 1.00 94.38 165 ASP A O 1
ATOM 1240 N N . ASP A 1 166 ? 17.784 5.114 5.005 1.00 92.94 166 ASP A N 1
ATOM 1241 C CA . ASP A 1 166 ? 19.112 5.264 5.607 1.00 92.94 166 ASP A CA 1
ATOM 1242 C C . ASP A 1 166 ? 19.136 6.185 6.844 1.00 92.94 166 ASP A C 1
ATOM 1244 O O . ASP A 1 166 ? 20.004 6.022 7.706 1.00 92.94 166 ASP A O 1
ATOM 1248 N N . LYS A 1 167 ? 18.172 7.110 6.963 1.00 94.94 167 LYS A N 1
ATOM 1249 C CA . LYS A 1 167 ? 18.095 8.156 8.000 1.00 94.94 167 LYS A CA 1
ATOM 1250 C C . LYS A 1 167 ? 17.001 7.902 9.031 1.00 94.94 167 LYS A C 1
ATOM 1252 O O . LYS A 1 167 ? 17.166 8.287 10.183 1.00 94.94 167 LYS A O 1
ATOM 1257 N N . THR A 1 168 ? 15.901 7.258 8.649 1.00 95.62 168 THR A N 1
ATOM 1258 C CA . THR A 1 168 ? 14.690 7.164 9.470 1.00 95.62 168 THR A CA 1
ATOM 1259 C C . THR A 1 168 ? 14.092 5.757 9.532 1.00 95.62 168 THR A C 1
ATOM 1261 O O . THR A 1 168 ? 14.384 4.867 8.725 1.00 95.62 168 THR A O 1
ATOM 1264 N N . ALA A 1 169 ? 13.227 5.546 10.523 1.00 95.81 169 ALA A N 1
ATOM 1265 C CA . ALA A 1 169 ? 12.245 4.470 10.523 1.00 95.81 169 ALA A CA 1
ATOM 1266 C C . ALA A 1 169 ? 10.908 4.999 11.062 1.00 95.81 169 ALA A C 1
ATOM 1268 O O . ALA A 1 169 ? 10.794 5.356 12.231 1.00 95.81 169 ALA A O 1
ATOM 1269 N N . THR A 1 170 ? 9.888 5.046 10.208 1.00 95.12 170 THR A N 1
ATOM 1270 C CA . THR A 1 170 ? 8.530 5.485 10.546 1.00 95.12 170 THR A CA 1
ATOM 1271 C C . THR A 1 170 ? 7.591 4.287 10.638 1.00 95.12 170 THR A C 1
ATOM 1273 O O . THR A 1 170 ? 7.516 3.480 9.709 1.00 95.12 170 THR A O 1
ATOM 1276 N N . GLY A 1 171 ? 6.823 4.192 11.723 1.00 93.06 171 GLY A N 1
ATOM 1277 C CA . GLY A 1 171 ? 5.796 3.171 11.932 1.00 93.06 171 GLY A CA 1
ATOM 1278 C C . GLY A 1 171 ? 4.462 3.792 12.335 1.00 93.06 171 GLY A C 1
ATOM 1279 O O . GLY A 1 171 ? 4.397 4.571 13.279 1.00 93.06 171 GLY A O 1
ATOM 1280 N N . GLN A 1 172 ? 3.376 3.428 11.654 1.00 91.31 172 GLN A N 1
ATOM 1281 C CA . GLN A 1 172 ? 2.020 3.890 11.966 1.00 91.31 172 GLN A CA 1
ATOM 1282 C C . GLN A 1 172 ? 1.107 2.700 12.240 1.00 91.31 172 GLN A C 1
ATOM 1284 O O . GLN A 1 172 ? 0.991 1.818 11.395 1.00 91.31 172 GLN A O 1
ATOM 1289 N N . ALA A 1 173 ? 0.408 2.693 13.374 1.00 90.56 173 ALA A N 1
ATOM 1290 C CA . ALA A 1 173 ? -0.548 1.650 13.739 1.00 90.56 173 ALA A CA 1
ATOM 1291 C C . ALA A 1 173 ? -1.865 2.277 14.206 1.00 90.56 173 ALA A C 1
ATOM 1293 O O . ALA A 1 173 ? -1.885 3.151 15.073 1.00 90.56 173 ALA A O 1
ATOM 1294 N N . LYS A 1 174 ? -2.981 1.847 13.614 1.00 87.25 174 LYS A N 1
ATOM 1295 C CA . LYS A 1 174 ? -4.299 2.468 13.809 1.00 87.25 174 LYS A CA 1
ATOM 1296 C C . LYS A 1 174 ? -5.437 1.463 13.591 1.00 87.25 174 LYS A C 1
ATOM 1298 O O . LYS A 1 174 ? -5.336 0.574 12.740 1.00 87.25 174 LYS A O 1
ATOM 1303 N N . VAL A 1 175 ? -6.544 1.666 14.302 1.00 87.12 175 VAL A N 1
ATOM 1304 C CA . VAL A 1 175 ? -7.796 0.899 14.204 1.00 87.12 175 VAL A CA 1
ATOM 1305 C C . VAL A 1 175 ? -8.874 1.749 13.521 1.00 87.12 175 VAL A C 1
ATOM 1307 O O . VAL A 1 175 ? -9.237 2.796 14.055 1.00 87.12 175 VAL A O 1
ATOM 1310 N N . TYR A 1 176 ? -9.408 1.300 12.378 1.00 82.06 176 TYR A N 1
ATOM 1311 C CA . TYR A 1 176 ? -10.642 1.825 11.774 1.00 82.06 176 TYR A CA 1
ATOM 1312 C C . TYR A 1 176 ? -11.870 1.175 12.421 1.00 82.06 176 TYR A C 1
ATOM 1314 O O . TYR A 1 176 ? -11.950 -0.051 12.518 1.00 82.06 176 TYR A O 1
ATOM 1322 N N . PHE A 1 177 ? -12.863 1.993 12.763 1.00 79.75 177 PHE A N 1
ATOM 1323 C CA . PHE A 1 177 ? -14.225 1.588 13.094 1.00 79.75 177 PHE A CA 1
ATOM 1324 C C . PHE A 1 177 ? -15.220 2.226 12.113 1.00 79.75 177 PHE A C 1
ATOM 1326 O O . PHE A 1 177 ? -15.142 3.416 11.796 1.00 79.75 177 PHE A O 1
ATOM 1333 N N . ARG A 1 178 ? -16.179 1.431 11.639 1.00 77.00 178 ARG A N 1
ATOM 1334 C CA . ARG A 1 178 ? -17.251 1.851 10.733 1.00 77.00 178 ARG A CA 1
ATOM 1335 C C . ARG A 1 178 ? -18.606 1.590 11.402 1.00 77.00 178 ARG A C 1
ATOM 1337 O O . ARG A 1 178 ? -19.039 0.435 11.436 1.00 77.00 178 ARG A O 1
ATOM 1344 N N . PRO A 1 179 ? -19.292 2.626 11.919 1.00 65.94 179 PRO A N 1
ATOM 1345 C CA . PRO A 1 179 ? -20.643 2.488 12.449 1.00 65.94 179 PRO A CA 1
ATOM 1346 C C . PRO A 1 179 ? -21.596 1.897 11.398 1.00 65.94 179 PRO A C 1
ATOM 1348 O O . PRO A 1 179 ? -21.826 2.487 10.343 1.00 65.94 179 PRO A O 1
ATOM 1351 N N . ASP A 1 180 ? -22.106 0.701 11.695 1.00 63.16 180 ASP A N 1
ATOM 1352 C CA . ASP A 1 180 ? -23.207 -0.000 11.016 1.00 63.16 180 ASP A CA 1
ATOM 1353 C C . ASP A 1 180 ? -23.194 0.009 9.479 1.00 63.16 180 ASP A C 1
ATOM 1355 O O . ASP A 1 180 ? -24.227 0.132 8.825 1.00 63.16 180 ASP A O 1
ATOM 1359 N N . GLY A 1 181 ? -22.004 -0.148 8.888 1.00 58.06 181 GLY A N 1
ATOM 1360 C CA . GLY A 1 181 ? -21.827 -0.194 7.433 1.00 58.06 181 GLY A CA 1
ATOM 1361 C C . GLY A 1 181 ? -22.128 1.129 6.719 1.00 58.06 181 GLY A C 1
ATOM 1362 O O . GLY A 1 181 ? -22.139 1.165 5.489 1.00 58.06 181 GLY A O 1
ATOM 1363 N N . GLY A 1 182 ? -22.348 2.214 7.465 1.00 63.44 182 GLY A N 1
ATOM 1364 C CA . GLY A 1 182 ? -22.709 3.520 6.933 1.00 63.44 182 GLY A CA 1
ATOM 1365 C C . GLY A 1 182 ? -21.566 4.227 6.204 1.00 63.44 182 GLY A C 1
ATOM 1366 O O . GLY A 1 182 ? -20.521 3.652 5.889 1.00 63.44 182 GLY A O 1
ATOM 1367 N N . ASN A 1 183 ? -21.781 5.514 5.946 1.00 73.62 183 ASN A N 1
ATOM 1368 C CA . ASN A 1 183 ? -20.850 6.359 5.202 1.00 73.62 183 ASN A CA 1
ATOM 1369 C C . ASN A 1 183 ? -19.733 6.981 6.054 1.00 73.62 183 ASN A C 1
ATOM 1371 O O . ASN A 1 183 ? -18.821 7.579 5.488 1.00 73.62 183 ASN A O 1
ATOM 1375 N N . LEU A 1 184 ? -19.818 6.877 7.382 1.00 76.56 184 LEU A N 1
ATOM 1376 C CA . LEU A 1 184 ? -18.831 7.406 8.320 1.00 76.56 184 LEU A CA 1
ATOM 1377 C C . LEU A 1 184 ? -17.822 6.319 8.708 1.00 76.56 184 LEU A C 1
ATOM 1379 O O . LEU A 1 184 ? -18.188 5.176 8.977 1.00 76.56 184 LEU A O 1
ATOM 1383 N N . PHE A 1 185 ? -16.560 6.715 8.789 1.00 78.81 185 PHE A N 1
ATOM 1384 C CA . PHE A 1 185 ? -15.427 5.919 9.231 1.00 78.81 185 PHE A CA 1
ATOM 1385 C C . PHE A 1 185 ? -14.662 6.767 10.250 1.00 78.81 185 PHE A C 1
ATOM 1387 O O . PHE A 1 185 ? -14.320 7.917 9.972 1.00 78.81 185 PHE A O 1
ATOM 1394 N N . VAL A 1 186 ? -14.411 6.221 11.435 1.00 82.44 186 VAL A N 1
ATOM 1395 C CA . VAL A 1 186 ? -13.656 6.885 12.507 1.00 82.44 186 VAL A CA 1
ATOM 1396 C C . VAL A 1 186 ? -12.516 5.971 12.894 1.00 82.44 186 VAL A C 1
ATOM 1398 O O . VAL A 1 186 ? -12.719 4.768 13.050 1.00 82.44 186 VAL A O 1
ATOM 1401 N N . ALA A 1 187 ? -11.318 6.516 13.043 1.00 85.25 187 ALA A N 1
ATOM 1402 C CA . ALA A 1 187 ? -10.152 5.703 13.304 1.00 85.25 187 ALA A CA 1
ATOM 1403 C C . ALA A 1 187 ? -9.150 6.393 14.230 1.00 85.25 187 ALA A C 1
ATOM 1405 O O . ALA A 1 187 ? -8.982 7.612 14.199 1.00 85.25 187 ALA A O 1
ATOM 1406 N N . LEU A 1 188 ? -8.501 5.591 15.073 1.00 90.19 188 LEU A N 1
ATOM 1407 C CA . LEU A 1 188 ? -7.624 6.044 16.153 1.00 90.19 188 LEU A CA 1
ATOM 1408 C C . LEU A 1 188 ? -6.348 5.203 16.187 1.00 90.19 188 LEU A C 1
ATOM 1410 O O . LEU A 1 188 ? -6.380 4.005 15.900 1.00 90.19 188 LEU A O 1
ATOM 1414 N N . GLY A 1 189 ? -5.236 5.812 16.582 1.00 91.75 189 GLY A N 1
ATOM 1415 C CA . GLY A 1 189 ? -3.983 5.108 16.829 1.00 91.75 189 GLY A CA 1
ATOM 1416 C C . GLY A 1 189 ? -2.808 6.059 16.987 1.00 91.75 189 GLY A C 1
ATOM 1417 O O . GLY A 1 189 ? -2.976 7.186 17.454 1.00 91.75 189 GLY A O 1
ATOM 1418 N N . GLY A 1 190 ? -1.630 5.603 16.578 1.00 92.69 190 GLY A N 1
ATOM 1419 C CA . GLY A 1 190 ? -0.394 6.364 16.676 1.00 92.69 190 GLY A CA 1
ATOM 1420 C C . GLY A 1 190 ? 0.522 6.192 15.470 1.00 92.69 190 GLY A C 1
ATOM 1421 O O . GLY A 1 190 ? 0.348 5.304 14.631 1.00 92.69 190 GLY A O 1
ATOM 1422 N N . ASN A 1 191 ? 1.501 7.076 15.415 1.00 93.38 191 ASN A N 1
ATOM 1423 C CA . ASN A 1 191 ? 2.658 7.061 14.544 1.00 93.38 191 ASN A CA 1
ATOM 1424 C C . ASN A 1 191 ? 3.889 7.291 15.420 1.00 93.38 191 ASN A C 1
ATOM 1426 O O . ASN A 1 191 ? 3.805 8.026 16.398 1.00 93.38 191 ASN A O 1
ATOM 1430 N N . ASP A 1 192 ? 5.015 6.714 15.050 1.00 96.00 192 ASP A N 1
ATOM 1431 C CA . ASP A 1 192 ? 6.323 7.076 15.578 1.00 96.00 192 ASP A CA 1
ATOM 1432 C C . ASP A 1 192 ? 7.307 7.192 14.411 1.00 96.00 192 ASP A C 1
ATOM 1434 O O . ASP A 1 192 ? 7.156 6.500 13.399 1.00 96.00 192 ASP A O 1
ATOM 1438 N N . GLN A 1 193 ? 8.271 8.094 14.542 1.00 96.50 193 GLN A N 1
ATOM 1439 C CA . GLN A 1 193 ? 9.372 8.287 13.609 1.00 96.50 193 GLN A CA 1
ATOM 1440 C C . GLN A 1 193 ? 10.665 8.302 14.419 1.00 96.50 193 GLN A C 1
ATOM 1442 O O . GLN A 1 193 ? 10.889 9.204 15.215 1.00 96.50 193 GLN A O 1
ATOM 1447 N N . TYR A 1 194 ? 11.507 7.305 14.185 1.00 97.06 194 TYR A N 1
ATOM 1448 C CA . TYR A 1 194 ? 12.849 7.210 14.736 1.00 97.06 194 TYR A CA 1
ATOM 1449 C C . TYR A 1 194 ? 13.855 7.869 13.785 1.00 97.06 194 TYR A C 1
ATOM 1451 O O . TYR A 1 194 ? 13.877 7.528 12.597 1.00 97.06 194 TYR A O 1
ATOM 1459 N N . ASP A 1 195 ? 14.684 8.778 14.298 1.00 96.69 195 ASP A N 1
ATOM 1460 C CA . ASP A 1 195 ? 15.839 9.346 13.593 1.00 96.69 195 ASP A CA 1
ATOM 1461 C C . ASP A 1 195 ? 17.103 8.547 13.952 1.00 96.69 195 ASP A C 1
ATOM 1463 O O . ASP A 1 195 ? 17.470 8.399 15.117 1.00 96.69 195 ASP A O 1
ATOM 1467 N N . ARG A 1 196 ? 17.787 8.007 12.940 1.00 95.19 196 ARG A N 1
ATOM 1468 C CA . ARG A 1 196 ? 18.973 7.153 13.115 1.00 95.19 196 ARG A CA 1
ATOM 1469 C C . ARG A 1 196 ? 20.256 7.937 13.396 1.00 95.19 196 ARG A C 1
ATOM 1471 O O . ARG A 1 196 ? 21.234 7.337 13.840 1.00 95.19 196 ARG A O 1
ATOM 1478 N N . ALA A 1 197 ? 20.292 9.231 13.080 1.00 95.38 197 ALA A N 1
ATOM 1479 C CA . ALA A 1 197 ? 21.467 10.081 13.237 1.00 95.38 197 ALA A CA 1
ATOM 1480 C C . ALA A 1 197 ? 21.550 10.694 14.641 1.00 95.38 197 ALA A C 1
ATOM 1482 O O . ALA A 1 197 ? 22.654 10.836 15.170 1.00 95.38 197 ALA A O 1
ATOM 1483 N N . THR A 1 198 ? 20.409 11.021 15.257 1.00 96.19 198 THR A N 1
ATOM 1484 C CA . THR A 1 198 ? 20.354 11.472 16.660 1.00 96.19 198 THR A CA 1
ATOM 1485 C C . THR A 1 198 ? 20.004 10.351 17.639 1.00 96.19 198 THR A C 1
ATOM 1487 O O . THR A 1 198 ? 20.505 10.347 18.764 1.00 96.19 198 THR A O 1
ATOM 1490 N N . GLY A 1 199 ? 19.205 9.371 17.208 1.00 94.69 199 GLY A N 1
ATOM 1491 C CA . GLY A 1 199 ? 18.616 8.346 18.070 1.00 94.69 199 GLY A CA 1
ATOM 1492 C C . GLY A 1 199 ? 17.293 8.766 18.723 1.00 94.69 199 GLY A C 1
ATOM 1493 O O . GLY A 1 199 ? 16.803 8.037 19.587 1.00 94.69 199 GLY A O 1
ATOM 1494 N N . ASP A 1 200 ? 16.732 9.915 18.337 1.00 96.56 200 ASP A N 1
ATOM 1495 C CA . ASP A 1 200 ? 15.466 10.426 18.868 1.00 96.56 200 ASP A CA 1
ATOM 1496 C C . ASP A 1 200 ? 14.249 9.718 18.246 1.00 96.56 200 ASP A C 1
ATOM 1498 O O . ASP A 1 200 ? 14.315 9.125 17.166 1.00 96.56 200 ASP A O 1
ATOM 1502 N N . HIS A 1 201 ? 13.114 9.814 18.936 1.00 96.38 201 HIS A N 1
ATOM 1503 C CA . HIS A 1 201 ? 11.802 9.372 18.461 1.00 96.38 201 HIS A CA 1
ATOM 1504 C C . HIS A 1 201 ? 10.886 10.586 18.224 1.00 96.38 201 HIS A C 1
ATOM 1506 O O . HIS A 1 201 ? 11.233 11.722 18.545 1.00 96.38 201 HIS A O 1
ATOM 1512 N N . THR A 1 202 ? 9.707 10.387 17.631 1.00 95.75 202 THR A N 1
ATOM 1513 C CA . THR A 1 202 ? 8.698 11.452 17.473 1.00 95.75 202 THR A CA 1
ATOM 1514 C C . THR A 1 202 ? 7.292 10.843 17.562 1.00 95.75 202 THR A C 1
ATOM 1516 O O . THR A 1 202 ? 6.553 10.756 16.568 1.00 95.75 202 THR A O 1
ATOM 1519 N N . PRO A 1 203 ? 6.899 10.364 18.758 1.00 96.81 203 PRO A N 1
ATOM 1520 C CA . PRO A 1 203 ? 5.628 9.690 18.964 1.00 96.81 203 PRO A CA 1
ATOM 1521 C C . PRO A 1 203 ? 4.458 10.668 18.798 1.00 96.81 203 PRO A C 1
ATOM 1523 O O . PRO A 1 203 ? 4.384 11.721 19.424 1.00 96.81 203 PRO A O 1
ATOM 1526 N N . THR A 1 204 ? 3.499 10.300 17.953 1.00 95.94 204 THR A N 1
ATOM 1527 C CA . THR A 1 204 ? 2.352 11.126 17.562 1.00 95.94 204 THR A CA 1
ATOM 1528 C C . THR A 1 204 ? 1.061 10.317 17.668 1.00 95.94 204 THR A C 1
ATOM 1530 O O . THR A 1 204 ? 0.892 9.315 16.974 1.00 95.94 204 THR A O 1
ATOM 1533 N N . ALA A 1 205 ? 0.096 10.757 18.475 1.00 95.81 205 ALA A N 1
ATOM 1534 C CA . ALA A 1 205 ? -1.262 10.211 18.438 1.00 95.81 205 ALA A CA 1
ATOM 1535 C C . ALA A 1 205 ? -2.035 10.768 17.234 1.00 95.81 205 ALA A C 1
ATOM 1537 O O . ALA A 1 205 ? -1.924 11.951 16.907 1.00 95.81 205 ALA A O 1
ATOM 1538 N N . ILE A 1 206 ? -2.849 9.928 16.586 1.00 90.56 206 ILE A N 1
ATOM 1539 C CA . ILE A 1 206 ? -3.624 10.301 15.397 1.00 90.56 206 ILE A CA 1
ATOM 1540 C C . ILE A 1 206 ? -5.088 9.883 15.548 1.00 90.56 206 ILE A C 1
ATOM 1542 O O . ILE A 1 206 ? -5.395 8.709 15.768 1.00 90.56 206 ILE A O 1
ATOM 1546 N N . ALA A 1 207 ? -5.984 10.845 15.331 1.00 90.19 207 ALA A N 1
ATOM 1547 C CA . ALA A 1 207 ? -7.391 10.617 15.038 1.00 90.19 207 ALA A CA 1
ATOM 1548 C C . ALA A 1 207 ? -7.672 10.955 13.567 1.00 90.19 207 ALA A C 1
ATOM 1550 O O . ALA A 1 207 ? -7.152 11.930 13.028 1.00 90.19 207 ALA A O 1
ATOM 1551 N N . ASP A 1 208 ? -8.479 10.137 12.903 1.00 84.56 208 ASP A N 1
ATOM 1552 C CA . ASP A 1 208 ? -8.706 10.206 11.460 1.00 84.56 208 ASP A CA 1
ATOM 1553 C C . ASP A 1 208 ? -10.183 9.894 11.192 1.00 84.56 208 ASP A C 1
ATOM 1555 O O . ASP A 1 208 ? -10.680 8.821 11.540 1.00 84.56 208 ASP A O 1
ATOM 1559 N N . VAL A 1 209 ? -10.911 10.866 10.650 1.00 83.44 209 VAL A N 1
ATOM 1560 C CA . VAL A 1 209 ? -12.352 10.783 10.398 1.00 83.44 209 VAL A CA 1
ATOM 1561 C C . VAL A 1 209 ? -12.589 10.968 8.912 1.00 83.44 209 VAL A C 1
ATOM 1563 O O . VAL A 1 209 ? -12.152 11.955 8.323 1.00 83.44 209 VAL A O 1
ATOM 1566 N N . PHE A 1 210 ? -13.318 10.039 8.305 1.00 78.50 210 PHE A N 1
ATOM 1567 C CA . PHE A 1 210 ? -13.704 10.107 6.905 1.00 78.50 210 PHE A CA 1
ATOM 1568 C C . PHE A 1 210 ? -15.207 9.869 6.733 1.00 78.50 210 PHE A C 1
ATOM 1570 O O . PHE A 1 210 ? -15.769 8.955 7.332 1.00 78.50 210 PHE A O 1
ATOM 1577 N N . ALA A 1 211 ? -15.857 10.671 5.890 1.00 77.19 211 ALA A N 1
ATOM 1578 C CA . ALA A 1 211 ? -17.276 10.556 5.575 1.00 77.19 211 ALA A CA 1
ATOM 1579 C C . ALA A 1 211 ? -17.528 10.608 4.060 1.00 77.19 211 ALA A C 1
ATOM 1581 O O . ALA A 1 211 ? -17.011 11.488 3.376 1.00 77.19 211 ALA A O 1
ATOM 1582 N N . LEU A 1 212 ? -18.375 9.710 3.548 1.00 74.44 212 LEU A N 1
ATOM 1583 C CA . LEU A 1 212 ? -18.976 9.800 2.208 1.00 74.44 212 LEU A CA 1
ATOM 1584 C C . LEU A 1 212 ? -20.297 10.579 2.259 1.00 74.44 212 LEU A C 1
ATOM 1586 O O . LEU A 1 212 ? -21.128 10.356 3.142 1.00 74.44 212 LEU A O 1
ATOM 1590 N N . VAL A 1 213 ? -20.553 11.435 1.275 1.00 73.31 213 VAL A N 1
ATOM 1591 C CA . VAL A 1 213 ? -21.829 12.150 1.143 1.00 73.31 213 VAL A CA 1
ATOM 1592 C C . VAL A 1 213 ? -22.840 11.236 0.427 1.00 73.31 213 VAL A C 1
ATOM 1594 O O . VAL A 1 213 ? -22.617 10.903 -0.738 1.00 73.31 213 VAL A O 1
ATOM 1597 N N . PRO A 1 214 ? -23.940 10.795 1.078 1.00 72.31 214 PRO A N 1
ATOM 1598 C CA . PRO A 1 214 ? -24.873 9.829 0.490 1.00 72.31 214 PRO A CA 1
ATOM 1599 C C . PRO A 1 214 ? -25.405 10.271 -0.880 1.00 72.31 214 PRO A C 1
ATOM 1601 O O . PRO A 1 214 ? -25.832 11.410 -1.042 1.00 72.31 214 PRO A O 1
ATOM 1604 N N . GLY A 1 215 ? -25.388 9.368 -1.864 1.00 67.69 215 GLY A N 1
ATOM 1605 C CA . GLY A 1 215 ? -25.903 9.634 -3.214 1.00 67.69 215 GLY A CA 1
ATOM 1606 C C . GLY A 1 215 ? -25.061 10.582 -4.080 1.00 67.69 215 GLY A C 1
ATOM 1607 O O . GLY A 1 215 ? -25.464 10.871 -5.202 1.00 67.69 215 GLY A O 1
ATOM 1608 N N . THR A 1 216 ? -23.894 11.047 -3.614 1.00 68.25 216 THR A N 1
ATOM 1609 C CA . THR A 1 216 ? -22.938 11.815 -4.432 1.00 68.25 216 THR A CA 1
ATOM 1610 C C . THR A 1 216 ? -21.538 11.182 -4.406 1.00 68.25 216 THR A C 1
ATOM 1612 O O . THR A 1 216 ? -21.172 10.580 -3.398 1.00 68.25 216 THR A O 1
ATOM 1615 N N . PRO A 1 217 ? -20.704 11.356 -5.448 1.00 63.72 217 PRO A N 1
ATOM 1616 C CA . PRO A 1 217 ? -19.319 10.868 -5.455 1.00 63.72 217 PRO A CA 1
ATOM 1617 C C . PRO A 1 217 ? -18.408 11.522 -4.394 1.00 63.72 217 PRO A C 1
ATOM 1619 O O . PRO A 1 217 ? -17.223 11.208 -4.330 1.00 63.72 217 PRO A O 1
ATOM 1622 N N . LEU A 1 218 ? -18.904 12.469 -3.593 1.00 70.38 218 LEU A N 1
ATOM 1623 C CA . LEU A 1 218 ? -18.089 13.272 -2.687 1.00 70.38 218 LEU A CA 1
ATOM 1624 C C . LEU A 1 218 ? -17.778 12.553 -1.371 1.00 70.38 218 LEU A C 1
ATOM 1626 O O . LEU A 1 218 ? -18.612 11.856 -0.790 1.00 70.38 218 LEU A O 1
ATOM 1630 N N . GLY A 1 219 ? -16.585 12.815 -0.848 1.00 73.75 219 GLY A N 1
ATOM 1631 C CA . GLY A 1 219 ? -16.198 12.485 0.516 1.00 73.75 219 GLY A CA 1
ATOM 1632 C C . GLY A 1 219 ? -15.393 13.606 1.171 1.00 73.75 219 GLY A C 1
ATOM 1633 O O . GLY A 1 219 ? -14.860 14.484 0.497 1.00 73.75 219 GLY A O 1
ATOM 1634 N N . ALA A 1 220 ? -15.292 13.571 2.494 1.00 76.06 220 ALA A N 1
ATOM 1635 C CA . ALA A 1 220 ? -14.519 14.517 3.291 1.00 76.06 220 ALA A CA 1
ATOM 1636 C C . ALA A 1 220 ? -13.698 13.762 4.339 1.00 76.06 220 ALA A C 1
ATOM 1638 O O . ALA A 1 220 ? -14.230 12.892 5.030 1.00 76.06 220 ALA A O 1
ATOM 1639 N N . ARG A 1 221 ? -12.411 14.097 4.462 1.00 80.50 221 ARG A N 1
ATOM 1640 C CA . ARG A 1 221 ? -11.485 13.532 5.453 1.00 80.50 221 ARG A CA 1
ATOM 1641 C C . ARG A 1 221 ? -10.938 14.636 6.350 1.00 80.50 221 ARG A C 1
ATOM 1643 O O . ARG A 1 221 ? -10.563 15.694 5.851 1.00 80.50 221 ARG A O 1
ATOM 1650 N N . ALA A 1 222 ? -10.850 14.364 7.645 1.00 82.62 222 ALA A N 1
ATOM 1651 C CA . ALA A 1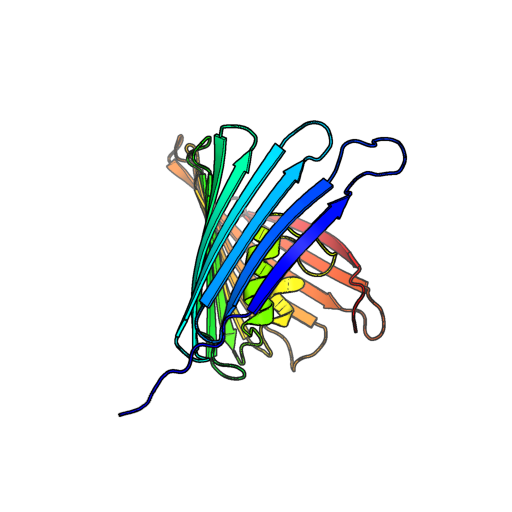 222 ? -10.185 15.199 8.634 1.00 82.62 222 ALA A CA 1
ATOM 1652 C C . ALA A 1 222 ? -9.216 14.338 9.454 1.00 82.62 222 ALA A C 1
ATOM 1654 O O . ALA A 1 222 ? -9.618 13.339 10.049 1.00 82.62 222 ALA A O 1
ATOM 1655 N N . ILE A 1 223 ? -7.946 14.733 9.484 1.00 86.94 223 ILE A N 1
ATOM 1656 C CA . ILE A 1 223 ? -6.891 14.114 10.287 1.00 86.94 223 ILE A CA 1
ATOM 1657 C C . ILE A 1 223 ? -6.504 15.114 11.374 1.00 86.94 223 ILE A C 1
ATOM 1659 O O . ILE A 1 223 ? -6.237 16.279 11.083 1.00 86.94 223 ILE A O 1
ATOM 1663 N N . TYR A 1 224 ? -6.464 14.657 12.618 1.00 90.75 224 TYR A N 1
ATOM 1664 C CA . TYR A 1 224 ? -6.007 15.419 13.772 1.00 90.75 224 TYR A CA 1
ATOM 1665 C C . TYR A 1 224 ? -4.852 14.667 14.433 1.00 90.75 224 TYR A C 1
ATOM 1667 O O . TYR A 1 224 ? -4.953 13.464 14.687 1.00 90.75 224 TYR A O 1
ATOM 1675 N N . THR A 1 225 ? -3.757 15.371 14.698 1.00 93.62 225 THR A N 1
ATOM 1676 C CA . THR A 1 225 ? -2.534 14.801 15.270 1.00 93.62 225 THR A CA 1
ATOM 1677 C C . THR A 1 225 ? -2.148 15.513 16.559 1.00 93.62 225 THR A C 1
ATOM 1679 O O . THR A 1 225 ? -2.397 16.709 16.727 1.00 93.62 225 THR A O 1
ATOM 1682 N N . VAL A 1 226 ? -1.532 14.772 17.476 1.00 96.19 226 VAL A N 1
ATOM 1683 C CA . VAL A 1 226 ? -0.921 15.310 18.695 1.00 96.19 226 VAL A CA 1
ATOM 1684 C C . VAL A 1 226 ? 0.458 14.690 18.841 1.00 96.19 226 VAL A C 1
ATOM 1686 O O . VAL A 1 226 ? 0.560 13.483 19.051 1.00 96.19 226 VAL A O 1
ATOM 1689 N N . ASP A 1 227 ? 1.489 15.515 18.724 1.00 95.31 227 ASP A N 1
ATOM 1690 C CA . ASP A 1 227 ? 2.845 15.194 19.170 1.00 95.31 227 ASP A CA 1
ATOM 1691 C C . ASP A 1 227 ? 2.796 14.921 20.683 1.00 95.31 227 ASP A C 1
ATOM 1693 O O . ASP A 1 227 ? 2.246 15.719 21.450 1.00 95.31 227 ASP A O 1
ATOM 1697 N N . LEU A 1 228 ? 3.290 13.757 21.103 1.00 94.88 228 LEU A N 1
ATOM 1698 C CA . LEU A 1 228 ? 3.175 13.269 22.478 1.00 94.88 228 LEU A CA 1
ATOM 1699 C C . LEU A 1 228 ? 4.320 13.725 23.392 1.00 94.88 228 LEU A C 1
ATOM 1701 O O . LEU A 1 228 ? 4.217 13.526 24.603 1.00 94.88 228 LEU A O 1
ATOM 1705 N N . GLU A 1 229 ? 5.355 14.366 22.849 1.00 93.00 229 GLU A N 1
ATOM 1706 C CA . GLU A 1 229 ? 6.464 14.942 23.617 1.00 93.00 229 GLU A CA 1
ATOM 1707 C C . GLU A 1 229 ? 6.266 16.445 23.826 1.00 93.00 229 GLU A C 1
ATOM 1709 O O . GLU A 1 229 ? 6.322 16.934 24.957 1.00 93.00 229 GLU A O 1
ATOM 1714 N N . THR A 1 230 ? 5.962 17.185 22.755 1.00 94.81 230 THR A N 1
ATOM 1715 C CA . THR A 1 230 ? 5.748 18.642 22.822 1.00 94.81 230 THR A CA 1
ATOM 1716 C C . THR A 1 230 ? 4.304 19.023 23.157 1.00 94.81 230 THR A C 1
ATOM 1718 O O . THR A 1 230 ? 4.031 20.157 23.559 1.00 94.81 230 THR A O 1
ATOM 1721 N N . GLY A 1 231 ? 3.350 18.104 22.967 1.00 92.56 231 GLY A N 1
ATOM 1722 C CA . GLY A 1 231 ? 1.917 18.392 23.047 1.00 92.56 231 GLY A CA 1
ATOM 1723 C C . GLY A 1 231 ? 1.382 19.226 21.873 1.00 92.56 231 GLY A C 1
ATOM 1724 O O . GLY A 1 231 ? 0.220 19.656 21.917 1.00 92.56 231 GLY A O 1
ATOM 1725 N N . GLN A 1 232 ? 2.200 19.488 20.843 1.00 94.88 232 GLN A N 1
ATOM 1726 C CA . GLN A 1 232 ? 1.809 20.266 19.669 1.00 94.88 232 GLN A CA 1
ATOM 1727 C C . GLN A 1 232 ? 0.705 19.553 18.877 1.00 94.88 232 GLN A C 1
ATOM 1729 O O . GLN A 1 232 ? 0.695 18.335 18.705 1.00 94.88 232 GLN A O 1
ATOM 1734 N N . LYS A 1 233 ? -0.257 20.340 18.387 1.00 95.38 233 LYS A N 1
ATOM 1735 C CA . LYS A 1 233 ? -1.473 19.846 17.731 1.00 95.38 233 LYS A CA 1
ATOM 1736 C C . LYS A 1 233 ? -1.446 20.180 16.249 1.00 95.38 233 LYS A C 1
ATOM 1738 O O . LYS A 1 233 ? -1.280 21.344 15.886 1.00 95.38 233 LYS A O 1
ATOM 1743 N N . GLY A 1 234 ? -1.647 19.171 15.410 1.00 90.19 234 GLY A N 1
ATOM 1744 C CA . GLY A 1 234 ? -1.793 19.308 13.966 1.00 90.19 234 GLY A CA 1
ATOM 1745 C C . GLY A 1 234 ? -3.216 18.999 13.507 1.00 90.19 234 GLY A C 1
ATOM 1746 O O . GLY A 1 234 ? -3.964 18.264 14.153 1.00 90.19 234 GLY A O 1
ATOM 1747 N N . GLY A 1 235 ? -3.598 19.568 12.367 1.00 86.44 235 GLY A N 1
ATOM 1748 C CA . GLY A 1 235 ? -4.890 19.325 11.738 1.00 86.44 235 GLY A CA 1
ATOM 1749 C C . GLY A 1 235 ? -4.791 19.465 10.225 1.00 86.44 235 GLY A C 1
ATOM 1750 O O . GLY A 1 235 ? -4.208 20.424 9.726 1.00 86.44 235 GLY A O 1
ATOM 1751 N N . GLN A 1 236 ? -5.364 18.510 9.499 1.00 83.25 236 GLN A N 1
ATOM 1752 C CA . GLN A 1 236 ? -5.477 18.520 8.043 1.00 83.25 236 GLN A CA 1
ATOM 1753 C C . GLN A 1 236 ? -6.905 18.138 7.652 1.00 83.25 236 GLN A C 1
ATOM 1755 O O . GLN A 1 236 ? -7.490 17.228 8.240 1.00 83.25 236 GLN A O 1
ATOM 1760 N N . ALA A 1 237 ? -7.466 18.804 6.647 1.00 79.06 237 ALA A N 1
ATOM 1761 C CA . ALA A 1 237 ? -8.777 18.478 6.098 1.00 79.06 237 ALA A CA 1
ATOM 1762 C C . ALA A 1 237 ? -8.722 18.481 4.569 1.00 79.06 237 ALA A C 1
ATOM 1764 O O . ALA A 1 237 ? -8.072 19.337 3.973 1.00 79.06 237 ALA A O 1
ATOM 1765 N N . ALA A 1 238 ? -9.401 17.523 3.941 1.00 73.75 238 ALA A N 1
ATOM 1766 C CA . ALA A 1 238 ? -9.414 17.349 2.493 1.00 73.75 238 ALA A CA 1
ATOM 1767 C C . ALA A 1 238 ? -10.799 16.914 2.000 1.00 73.75 238 ALA A C 1
ATOM 1769 O O . ALA A 1 238 ? -11.448 16.057 2.607 1.00 73.75 238 ALA A O 1
ATOM 1770 N N . LEU A 1 239 ? -11.223 17.467 0.864 1.00 67.25 239 LEU A N 1
ATOM 1771 C CA . LEU A 1 239 ? -12.389 17.003 0.112 1.00 67.25 239 LEU A CA 1
ATOM 1772 C C . LEU A 1 239 ? -11.933 16.060 -1.005 1.00 67.25 239 LEU A C 1
ATOM 1774 O O . LEU A 1 239 ? -10.877 16.255 -1.599 1.00 67.25 239 LEU A O 1
ATOM 1778 N N . TRP A 1 240 ? -12.724 15.022 -1.250 1.00 60.78 240 TRP A N 1
ATOM 1779 C CA . TRP A 1 240 ? -12.420 13.907 -2.144 1.00 60.78 240 TRP A CA 1
ATOM 1780 C C . TRP A 1 240 ? -13.586 13.671 -3.106 1.00 60.78 240 TRP A C 1
ATOM 1782 O O . TRP A 1 240 ? -14.743 13.931 -2.771 1.00 60.78 240 TRP A O 1
ATOM 1792 N N . TYR A 1 241 ? -13.283 13.134 -4.286 1.00 57.38 241 TYR A N 1
ATOM 1793 C CA . TYR A 1 241 ? -14.254 12.816 -5.331 1.00 57.38 241 TYR A CA 1
ATOM 1794 C C . TYR A 1 241 ? -14.014 11.387 -5.840 1.00 57.38 241 TYR A C 1
ATOM 1796 O O . TYR A 1 241 ? -12.882 11.017 -6.139 1.00 57.38 241 TYR A O 1
ATOM 1804 N N . SER A 1 242 ? -15.065 10.569 -5.907 1.00 52.09 242 SER A N 1
ATOM 1805 C CA . SER A 1 242 ? -14.998 9.134 -6.196 1.00 52.09 242 SER A CA 1
ATOM 1806 C C . SER A 1 242 ? -16.178 8.707 -7.078 1.00 52.09 242 SER A C 1
ATOM 1808 O O . SER A 1 242 ? -17.298 8.527 -6.610 1.00 52.09 242 SER A O 1
ATOM 1810 N N . ASN A 1 243 ? -15.908 8.547 -8.375 1.00 40.78 243 ASN A N 1
ATOM 1811 C CA . ASN A 1 243 ? -16.849 8.275 -9.478 1.00 40.78 243 ASN A CA 1
ATOM 1812 C C . ASN A 1 243 ? -17.581 6.898 -9.438 1.00 40.78 243 ASN A C 1
ATOM 1814 O O . ASN A 1 243 ? -17.703 6.230 -10.465 1.00 40.78 243 ASN A O 1
ATOM 1818 N N . SER A 1 244 ? -18.011 6.387 -8.278 1.00 39.94 244 SER A N 1
ATOM 1819 C CA . SER A 1 244 ? -18.691 5.078 -8.197 1.00 39.94 244 SER A CA 1
ATOM 1820 C C . SER A 1 244 ? -19.708 4.965 -7.066 1.00 39.94 244 SER A C 1
ATOM 1822 O O . SER A 1 244 ? -19.362 5.132 -5.893 1.00 39.94 244 SER A O 1
ATOM 1824 N N . PHE A 1 245 ? -20.917 4.565 -7.465 1.00 38.84 245 PHE A N 1
ATOM 1825 C CA . PHE A 1 245 ? -21.951 3.933 -6.649 1.00 38.84 245 PHE A CA 1
ATOM 1826 C C . PHE A 1 245 ? -22.048 2.450 -7.005 1.00 38.84 245 PHE A C 1
ATOM 1828 O O . PHE A 1 245 ? -21.894 2.149 -8.210 1.00 38.84 245 PHE A O 1
#

Sequence (245 aa):
MMELVLNPQLTLRAGLTGDQDDQSAGFAGARLSNSLFTIDGDISHDGAEGRANAFSSLFLGDRFYASVGSVLTQDQLEQITAFLGWMNQGGLGGYAQNTYAPETDTNSGFAILADRFAMNRGALDFRNSLASGTRAETPFVLAGWAPPDGKLTQRLALTGKWSVDDKTATGQAKVYFRPDGGNLFVALGGNDQYDRATGDHTPTAIADVFALVPGTPLGARAIYTVDLETGQKGGQAALWYSNSF

Foldseek 3Di:
DDDDDWDKDKDWDKDADDDPPQDPWIKTWIWIDTQFWIWTWMWIDGNPKIKTKIKIWTDPHFFWIKMWMFMAIRHGTQKIKIKTWGDDAQAWIKMKMWMAGVVFRKIKIKIKIEHNFHDTPVNVVVVSCVVHCVDPPDLLDDPDDPPNCVVGYQAKMWMKIWMDGPFKTKIWTKMWGDPRSAFKIKMWGWMKMATPVVRDIFIKTKIKIKGDDPPFQKIKIKIWMAGPPVRDIDIDIDIGGHPDD

Radius of gyration: 20.07 Å; chains: 1; bounding box: 47×60×54 Å